Protein AF-A0A535YV59-F1 (afdb_monomer_lite)

Secondary structure (DSSP, 8-state):
-PPPGGG--SS-S---PPPGGGEEEEE--S-EEEEETTEEEEEESSPEEEEETTS--EEEEEGGGB-GGGEEEEEEEEEETTTEEEEEEEEEETTEEEEEEEEEEEEESSGGGTTEEEE-GGGSSEEEETTEE--TT-------------------PPPPP-------PPPP--------------------------

Radius of gyration: 28.35 Å; chains: 1; bounding box: 41×78×84 Å

Foldseek 3Di:
DDDFQQRQFQDPDDPDQFALVQKDKDQPCWWKWFAAPNDTQFTDSRWIWIGGHRGAIWIWGQLVRGPCVQWAWDPDWDQGHSFGIKTFTWGDDPPDIQGRFKIADCPTNDCVRHRIMTGGPVSTPWMDTHNRTDPPSPDPPPPPPDDDDDDDDDDDDDDDDDDDDDDDDDDDDDDDDDDDDDDDDDDDYDDDDDDDDD

pLDDT: mean 72.03, std 26.52, range [27.92, 98.75]

Sequence (198 aa):
MAKALEDQVLTQMEDRRPIASDLQLEPTGRRVRTLFAGRTVADSRSVMLLIEKQRLAVYYFPIKDVQQDLLVPTSYKSAHAGKGEASFFSVKVGDRMAEKAAWRYLNPERPELNDYVAFYWDKMDAWFEEDEPLQGQSRVLVSQRQRQGVQGHRLGLPSADPGVSEDREPPVLLRREGRRGLRRRRAPAAAGIALVIS

Structure (mmCIF, N/CA/C/O backbone):
data_AF-A0A535YV59-F1
#
_entry.id   AF-A0A535YV59-F1
#
loop_
_atom_site.group_PDB
_atom_site.id
_atom_site.type_symbol
_atom_site.label_atom_id
_atom_site.label_alt_id
_atom_site.label_comp_id
_atom_site.label_asym_id
_atom_site.label_entity_id
_atom_site.label_seq_id
_atom_site.pdbx_PDB_ins_code
_atom_site.Cartn_x
_atom_site.Cartn_y
_atom_site.Cartn_z
_atom_site.occupancy
_atom_site.B_iso_or_equiv
_atom_site.auth_seq_id
_atom_site.auth_comp_id
_atom_site.auth_asym_id
_atom_site.auth_atom_id
_atom_site.pdbx_PDB_model_num
ATOM 1 N N . MET A 1 1 ? -17.806 -0.282 -11.531 1.00 33.28 1 MET A N 1
ATOM 2 C CA . MET A 1 1 ? -16.645 -0.610 -10.677 1.00 33.28 1 MET A CA 1
ATOM 3 C C . MET A 1 1 ? -15.651 0.530 -10.794 1.00 33.28 1 MET A C 1
ATOM 5 O O . MET A 1 1 ? -15.303 0.867 -11.918 1.00 33.28 1 MET A O 1
ATOM 9 N N . ALA A 1 2 ? -15.283 1.180 -9.686 1.00 33.22 2 ALA A N 1
ATOM 10 C CA . ALA A 1 2 ? -14.268 2.231 -9.711 1.00 33.22 2 ALA A CA 1
ATOM 11 C C . ALA A 1 2 ? -12.921 1.593 -10.069 1.00 33.22 2 ALA A C 1
ATOM 13 O O . ALA A 1 2 ? -12.511 0.616 -9.443 1.00 33.22 2 ALA A O 1
ATOM 14 N N . LYS A 1 3 ? -12.285 2.092 -11.131 1.00 41.44 3 LYS A N 1
ATOM 15 C CA . LYS A 1 3 ? -10.931 1.690 -11.502 1.00 41.44 3 LYS A CA 1
ATOM 16 C C . LYS A 1 3 ? -10.006 2.222 -10.412 1.00 41.44 3 LYS A C 1
ATOM 18 O O . LYS A 1 3 ? -10.101 3.402 -10.059 1.00 41.44 3 LYS A O 1
ATOM 23 N N . ALA A 1 4 ? -9.190 1.345 -9.849 1.00 55.72 4 ALA A N 1
ATOM 24 C CA . ALA A 1 4 ? -8.356 1.708 -8.726 1.00 55.72 4 ALA A CA 1
ATOM 25 C C . ALA A 1 4 ? -7.381 2.829 -9.106 1.00 55.72 4 ALA A C 1
ATOM 27 O O . ALA A 1 4 ? -7.056 3.002 -10.280 1.00 55.72 4 ALA A O 1
ATOM 28 N N . LEU A 1 5 ? -6.981 3.645 -8.137 1.00 52.88 5 LEU A N 1
ATOM 29 C CA . LEU A 1 5 ? -6.391 4.946 -8.440 1.00 52.88 5 LEU A CA 1
ATOM 30 C C . LEU A 1 5 ? -5.071 4.869 -9.225 1.00 52.88 5 LEU A C 1
ATOM 32 O O . LEU A 1 5 ? -4.855 5.646 -10.151 1.00 52.88 5 LEU A O 1
ATOM 36 N N . GLU A 1 6 ? -4.212 3.909 -8.908 1.00 58.84 6 GLU A N 1
ATOM 37 C CA . GLU A 1 6 ? -2.992 3.642 -9.684 1.00 58.84 6 GLU A CA 1
ATOM 38 C C . GLU A 1 6 ? -3.263 3.169 -11.121 1.00 58.84 6 GLU A C 1
ATOM 40 O O . GLU A 1 6 ? -2.430 3.355 -12.004 1.00 58.84 6 GLU A O 1
ATOM 45 N N . ASP A 1 7 ? -4.440 2.600 -11.380 1.00 64.19 7 ASP A N 1
ATOM 46 C CA . ASP A 1 7 ? -4.868 2.176 -12.709 1.00 64.19 7 ASP A CA 1
ATOM 47 C C . ASP A 1 7 ? -5.511 3.328 -13.504 1.00 64.19 7 ASP A C 1
ATOM 49 O O . ASP A 1 7 ? -5.857 3.155 -14.686 1.00 64.19 7 ASP A O 1
ATOM 53 N N . GLN A 1 8 ? -5.695 4.503 -12.888 1.00 59.72 8 GLN A N 1
ATOM 54 C CA . GLN A 1 8 ? -6.230 5.687 -13.553 1.00 59.72 8 GLN A CA 1
ATOM 55 C C . GLN A 1 8 ? -5.142 6.361 -14.388 1.00 59.72 8 GLN A C 1
ATOM 57 O O . GLN A 1 8 ? -4.100 6.787 -13.893 1.00 59.72 8 GLN A O 1
ATOM 62 N N . VAL A 1 9 ? -5.412 6.451 -15.688 1.00 64.00 9 VAL A N 1
ATOM 63 C CA . VAL A 1 9 ? -4.556 7.149 -16.643 1.00 64.00 9 VAL A CA 1
ATOM 64 C C . VAL A 1 9 ? -4.885 8.641 -16.564 1.00 64.00 9 VAL A C 1
ATOM 66 O O . VAL A 1 9 ? -6.024 9.033 -16.807 1.00 64.00 9 VAL A O 1
ATOM 69 N N . LEU A 1 10 ? -3.895 9.467 -16.218 1.00 58.91 10 LEU A N 1
ATOM 70 C CA . LEU A 1 10 ? -4.020 10.919 -16.032 1.00 58.91 10 LEU A CA 1
ATOM 71 C C . LEU A 1 10 ? -4.324 11.682 -17.338 1.00 58.91 10 LEU A C 1
ATOM 73 O O . LEU A 1 10 ? -4.888 12.771 -17.266 1.00 58.91 10 LEU A O 1
ATOM 77 N N . THR A 1 11 ? -3.996 11.128 -18.515 1.00 55.44 11 THR A N 1
ATOM 78 C CA . THR A 1 11 ? -4.212 11.774 -19.826 1.00 55.44 11 THR A CA 1
ATOM 79 C C . THR A 1 11 ? -4.685 10.766 -20.881 1.00 55.44 11 THR A C 1
ATOM 81 O O . THR A 1 11 ? -4.019 9.763 -21.109 1.00 55.44 11 THR A O 1
ATOM 84 N N . GLN A 1 12 ? -5.793 11.043 -21.580 1.00 51.94 12 GLN A N 1
ATOM 85 C CA . GLN A 1 12 ? -6.335 10.193 -22.659 1.00 51.94 12 GLN A CA 1
ATOM 86 C C . GLN A 1 12 ? -5.579 10.333 -24.000 1.00 51.94 12 GLN A C 1
ATOM 88 O O . GLN A 1 12 ? -6.184 10.619 -25.030 1.00 51.94 12 GLN A O 1
ATOM 93 N N . MET A 1 13 ? -4.254 10.171 -24.012 1.00 46.12 13 MET A N 1
ATOM 94 C CA . MET A 1 13 ? -3.466 10.188 -25.252 1.00 46.12 13 MET A CA 1
ATOM 95 C C . MET A 1 13 ? -2.789 8.833 -25.468 1.00 46.12 13 MET A C 1
ATOM 97 O O . MET A 1 13 ? -1.877 8.487 -24.728 1.00 46.12 13 MET A O 1
ATOM 101 N N . GLU A 1 14 ? -3.302 8.123 -26.483 1.00 49.62 14 GLU A N 1
ATOM 102 C CA . GLU A 1 14 ? -2.864 6.869 -27.122 1.00 49.62 14 GLU A CA 1
ATOM 103 C C . GLU A 1 14 ? -2.365 5.738 -26.203 1.00 49.62 14 GLU A C 1
ATOM 105 O O . GLU A 1 14 ? -1.315 5.819 -25.574 1.00 49.62 14 GLU A O 1
ATOM 110 N N . ASP A 1 15 ? -3.131 4.641 -26.222 1.00 49.72 15 ASP A N 1
ATOM 111 C CA . ASP A 1 15 ? -3.028 3.378 -25.474 1.00 49.72 15 ASP A CA 1
ATOM 112 C C . ASP A 1 15 ? -1.706 2.617 -25.710 1.00 49.72 15 ASP A C 1
ATOM 114 O O . ASP A 1 15 ? -1.659 1.503 -26.236 1.00 49.72 15 ASP A O 1
ATOM 118 N N . ARG A 1 16 ? -0.579 3.230 -25.345 1.00 61.38 16 ARG A N 1
ATOM 119 C CA . ARG A 1 16 ? 0.702 2.541 -25.232 1.00 61.38 16 ARG A CA 1
ATOM 120 C C . ARG A 1 16 ? 0.802 1.990 -23.825 1.00 61.38 16 ARG A C 1
ATOM 122 O O . ARG A 1 16 ? 0.933 2.740 -22.859 1.00 61.38 16 ARG A O 1
ATOM 129 N N . ARG A 1 17 ? 0.763 0.658 -23.710 1.00 58.75 17 ARG A N 1
ATOM 130 C CA . ARG A 1 17 ? 1.111 0.002 -22.448 1.00 58.75 17 ARG A CA 1
ATOM 131 C C . ARG A 1 17 ? 2.512 0.469 -22.032 1.00 58.75 17 ARG A C 1
ATOM 133 O O . ARG A 1 17 ? 3.419 0.404 -22.866 1.00 58.75 17 ARG A O 1
ATOM 140 N N . PRO A 1 18 ? 2.687 0.923 -20.784 1.00 61.38 18 PRO A N 1
ATOM 141 C CA . PRO A 1 18 ? 3.984 1.353 -20.290 1.00 61.38 18 PRO A CA 1
ATOM 142 C C . PRO A 1 18 ? 4.982 0.201 -20.393 1.00 61.38 18 PRO A C 1
ATOM 144 O O . PRO A 1 18 ? 4.668 -0.948 -20.075 1.00 61.38 18 PRO A O 1
ATOM 147 N N . ILE A 1 19 ? 6.175 0.515 -20.884 1.00 66.44 19 ILE A N 1
ATOM 148 C CA . ILE A 1 19 ? 7.307 -0.413 -20.931 1.00 66.44 19 ILE A CA 1
ATOM 149 C C . ILE A 1 19 ? 8.245 -0.105 -19.763 1.00 66.44 19 ILE A C 1
ATOM 151 O O . ILE A 1 19 ? 8.183 0.975 -19.183 1.00 66.44 19 ILE A O 1
ATOM 155 N N . ALA A 1 20 ? 9.133 -1.034 -19.401 1.00 66.44 20 ALA A N 1
ATOM 156 C CA . ALA A 1 20 ? 9.972 -0.918 -18.200 1.00 66.44 20 ALA A CA 1
ATOM 157 C C . ALA A 1 20 ? 10.745 0.416 -18.076 1.00 66.44 20 ALA A C 1
ATOM 159 O O . ALA A 1 20 ? 10.977 0.892 -16.965 1.00 66.44 20 ALA A O 1
ATOM 160 N N . SER A 1 21 ? 11.105 1.043 -19.202 1.00 70.56 21 SER A N 1
ATOM 161 C CA . SER A 1 21 ? 11.781 2.347 -19.255 1.00 70.56 21 SER A CA 1
ATOM 162 C C . SER A 1 21 ? 10.919 3.539 -18.822 1.00 70.56 21 SER A C 1
ATOM 164 O O . SER A 1 21 ? 11.458 4.616 -18.590 1.00 70.56 21 SER A O 1
ATOM 166 N N . ASP A 1 22 ? 9.599 3.375 -18.712 1.00 83.06 22 ASP A N 1
ATOM 167 C CA . ASP A 1 22 ? 8.673 4.410 -18.234 1.00 83.06 22 ASP A CA 1
ATOM 168 C C . ASP A 1 22 ? 8.494 4.396 -16.708 1.00 83.06 22 ASP A C 1
ATOM 170 O O . ASP A 1 22 ? 7.726 5.198 -16.172 1.00 83.06 22 ASP A O 1
ATOM 174 N N . LEU A 1 23 ? 9.193 3.488 -16.018 1.00 87.19 23 LEU A N 1
ATOM 175 C CA . LEU A 1 23 ? 9.139 3.309 -14.573 1.00 87.19 23 LEU A CA 1
ATOM 176 C C . LEU A 1 23 ? 10.360 3.944 -13.908 1.00 87.19 23 LEU A C 1
ATOM 178 O O . LEU A 1 23 ? 11.504 3.552 -14.161 1.00 87.19 23 LEU A O 1
ATOM 182 N N . GLN A 1 24 ? 10.107 4.878 -13.002 1.00 91.38 24 GLN A N 1
ATOM 183 C CA . GLN A 1 24 ? 11.115 5.520 -12.170 1.00 91.38 24 GLN A CA 1
ATOM 184 C C . GLN A 1 24 ? 10.846 5.188 -10.703 1.00 91.38 24 GLN A C 1
ATOM 186 O O . GLN A 1 24 ? 9.713 5.269 -10.239 1.00 91.38 24 GLN A O 1
ATOM 191 N N . LEU A 1 25 ? 11.892 4.780 -9.990 1.00 91.56 25 LEU A N 1
ATOM 192 C CA . LEU A 1 25 ? 11.843 4.425 -8.576 1.00 91.56 25 LEU A CA 1
ATOM 193 C C . LEU A 1 25 ? 12.747 5.371 -7.799 1.00 91.56 25 LEU A C 1
ATOM 195 O O . LEU A 1 25 ? 13.943 5.445 -8.075 1.00 91.56 25 LEU A O 1
ATOM 199 N N . GLU A 1 26 ? 12.175 6.080 -6.832 1.00 94.31 26 GLU A N 1
ATOM 200 C CA . GLU A 1 26 ? 12.89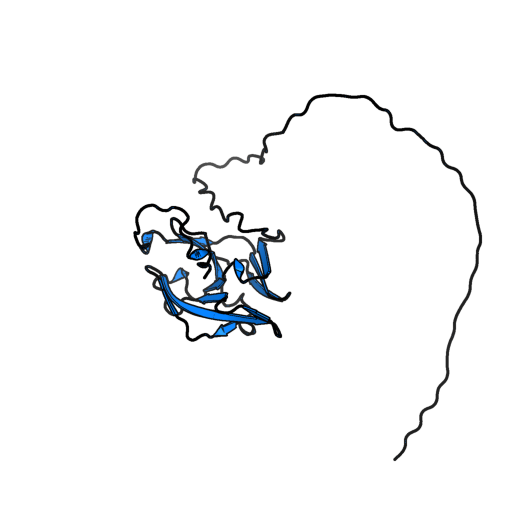1 7.082 -6.043 1.00 94.31 26 GLU A CA 1
ATOM 201 C C . GLU A 1 26 ? 12.689 6.838 -4.547 1.00 94.31 26 GLU A C 1
ATOM 203 O O . GLU A 1 26 ? 11.546 6.759 -4.099 1.00 94.31 26 GLU A O 1
ATOM 208 N N . PRO A 1 27 ? 13.755 6.748 -3.736 1.00 95.12 27 PRO A N 1
ATOM 209 C CA . PRO A 1 27 ? 13.607 6.793 -2.288 1.00 95.12 27 PRO A CA 1
ATOM 210 C C . PRO A 1 27 ? 12.959 8.118 -1.879 1.00 95.12 27 PRO A C 1
ATOM 212 O O . PRO A 1 27 ? 13.428 9.184 -2.278 1.00 95.12 27 PRO A O 1
ATOM 215 N N . THR A 1 28 ? 11.911 8.073 -1.057 1.00 92.62 28 THR A N 1
ATOM 216 C CA . THR A 1 28 ? 11.223 9.300 -0.616 1.00 92.62 28 THR A CA 1
ATOM 217 C C . THR A 1 28 ? 12.094 10.135 0.324 1.00 92.62 28 THR A C 1
ATOM 219 O O . THR A 1 28 ? 11.962 11.355 0.382 1.00 92.62 28 THR A O 1
ATOM 222 N N . GLY A 1 29 ? 12.955 9.473 1.109 1.00 91.94 29 GLY A N 1
ATOM 223 C CA . GLY A 1 29 ? 13.681 10.085 2.227 1.00 91.94 29 GLY A CA 1
ATOM 224 C C . GLY A 1 29 ? 12.770 10.569 3.363 1.00 91.94 29 GLY A C 1
ATOM 225 O O . GLY A 1 29 ? 13.251 11.237 4.276 1.00 91.94 29 GLY A O 1
ATOM 226 N N . ARG A 1 30 ? 11.473 10.241 3.302 1.00 93.19 30 ARG A N 1
ATOM 227 C CA . ARG A 1 30 ? 10.433 10.659 4.244 1.00 93.19 30 ARG A CA 1
ATOM 228 C C . ARG A 1 30 ? 9.807 9.447 4.924 1.00 93.19 30 ARG A C 1
ATOM 230 O O . ARG A 1 30 ? 9.692 8.377 4.323 1.00 93.19 30 ARG A O 1
ATOM 237 N N . ARG A 1 31 ? 9.377 9.609 6.176 1.00 97.81 31 ARG A N 1
ATOM 238 C CA . ARG A 1 31 ? 8.535 8.631 6.867 1.00 97.81 31 ARG A CA 1
ATOM 239 C C . ARG A 1 31 ? 7.146 8.651 6.243 1.00 97.81 31 ARG A C 1
ATOM 241 O O . ARG A 1 31 ? 6.498 9.684 6.272 1.00 97.81 31 ARG A O 1
ATOM 248 N N . VAL A 1 32 ? 6.655 7.528 5.742 1.00 98.19 32 VAL A N 1
ATOM 249 C CA . VAL A 1 32 ? 5.268 7.405 5.272 1.00 98.19 32 VAL A CA 1
ATOM 250 C C . VAL A 1 32 ? 4.550 6.387 6.139 1.00 98.19 32 VAL A C 1
ATOM 252 O O . VAL A 1 32 ? 5.142 5.391 6.565 1.00 98.19 32 VAL A O 1
ATOM 255 N N . ARG A 1 33 ? 3.273 6.643 6.423 1.00 98.31 33 ARG A N 1
ATOM 256 C CA . ARG A 1 33 ? 2.407 5.749 7.194 1.00 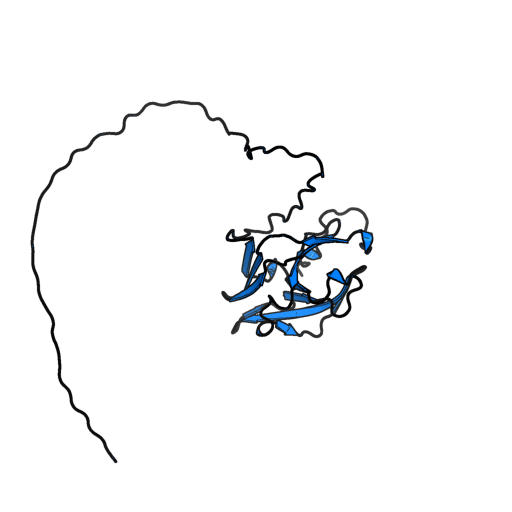98.31 33 ARG A CA 1
ATOM 257 C C . ARG A 1 33 ? 1.048 5.621 6.536 1.00 98.31 33 ARG A C 1
ATOM 259 O O . ARG A 1 33 ? 0.515 6.606 6.031 1.00 98.31 33 ARG A O 1
ATOM 266 N N . THR A 1 34 ? 0.462 4.433 6.618 1.00 98.00 34 THR A N 1
ATOM 267 C CA . THR A 1 34 ? -0.938 4.211 6.247 1.00 98.00 34 THR A CA 1
ATOM 268 C C . THR A 1 34 ? -1.675 3.423 7.324 1.00 98.00 34 THR A C 1
ATOM 270 O O . THR A 1 34 ? -1.109 2.531 7.968 1.00 98.00 34 THR A O 1
A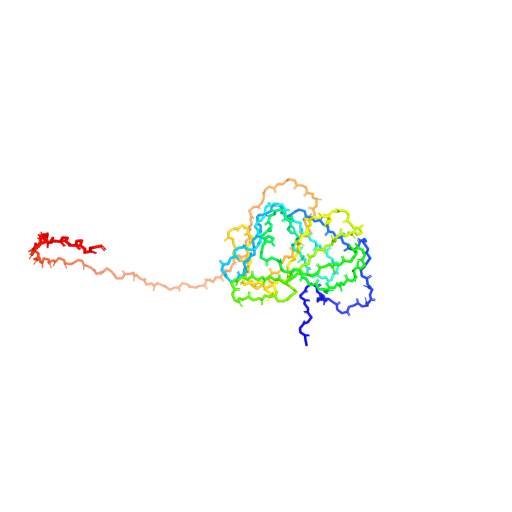TOM 273 N N . LEU A 1 35 ? -2.930 3.799 7.565 1.00 98.31 35 LEU A N 1
ATOM 274 C CA . LEU A 1 35 ? -3.779 3.227 8.602 1.00 98.31 35 LEU A CA 1
ATOM 275 C C . LEU A 1 35 ? -5.041 2.613 7.997 1.00 98.31 35 LEU A C 1
ATOM 277 O O . LEU A 1 35 ? -5.617 3.137 7.046 1.00 98.31 35 LEU A O 1
ATOM 281 N N . PHE A 1 36 ? -5.512 1.540 8.625 1.00 98.44 36 PHE A N 1
ATOM 282 C CA . PHE A 1 36 ? -6.809 0.931 8.358 1.00 98.44 36 PHE A CA 1
ATOM 283 C C . PHE A 1 36 ? -7.460 0.504 9.673 1.00 98.44 36 PHE A C 1
ATOM 285 O O . PHE A 1 36 ? -6.817 -0.102 10.530 1.00 98.44 36 PHE A O 1
ATOM 292 N N . ALA A 1 37 ? -8.728 0.861 9.861 1.00 97.44 37 ALA A N 1
ATOM 293 C CA . ALA A 1 37 ? -9.502 0.625 11.076 1.00 97.44 37 ALA A CA 1
ATOM 294 C C . ALA A 1 37 ? -8.775 1.033 12.369 1.00 97.44 37 ALA A C 1
ATOM 296 O O . ALA A 1 37 ? -8.770 0.306 13.360 1.00 97.44 37 ALA A O 1
ATOM 297 N N . GLY A 1 38 ? -8.135 2.207 12.344 1.00 95.94 38 GLY A N 1
ATOM 298 C CA . GLY A 1 38 ? -7.395 2.753 13.486 1.00 95.94 38 GLY A CA 1
ATOM 299 C C . GLY A 1 38 ? -6.072 2.043 13.798 1.00 95.94 38 GLY A C 1
ATOM 300 O O . GLY A 1 38 ? -5.432 2.374 14.794 1.00 95.94 38 GLY A O 1
ATOM 301 N N . ARG A 1 39 ? -5.633 1.086 12.970 1.00 98.19 39 ARG A N 1
ATOM 302 C CA . ARG A 1 39 ? -4.339 0.405 13.105 1.00 98.19 39 ARG A CA 1
ATOM 303 C C . ARG A 1 39 ? -3.388 0.839 12.003 1.00 98.19 39 ARG A C 1
ATOM 305 O O . ARG A 1 39 ? -3.766 0.892 10.838 1.00 98.19 39 ARG A O 1
ATOM 312 N N . THR A 1 40 ? -2.143 1.118 12.375 1.00 98.50 40 THR A N 1
ATOM 313 C CA . THR A 1 40 ? -1.053 1.332 11.418 1.00 98.50 40 THR A CA 1
ATOM 314 C C . THR A 1 40 ? -0.743 0.023 10.710 1.00 98.50 40 THR A C 1
ATOM 316 O O . THR A 1 40 ? -0.375 -0.949 11.366 1.00 98.50 40 THR A O 1
ATOM 319 N N . VAL A 1 41 ? -0.907 0.004 9.389 1.00 98.69 41 VAL A N 1
ATOM 320 C CA . VAL A 1 41 ? -0.661 -1.179 8.551 1.00 98.69 41 VAL A CA 1
ATOM 321 C C . VAL A 1 41 ? 0.757 -1.160 7.993 1.00 98.69 41 VAL A C 1
ATOM 323 O O . VAL A 1 41 ? 1.402 -2.202 7.938 1.00 98.69 41 VAL A O 1
ATOM 326 N N . ALA A 1 42 ? 1.270 0.021 7.646 1.00 98.75 42 ALA A N 1
ATOM 327 C CA . ALA A 1 42 ? 2.667 0.213 7.275 1.00 98.75 42 ALA A CA 1
ATOM 328 C C . ALA A 1 42 ? 3.197 1.539 7.828 1.00 98.75 42 ALA A C 1
ATOM 330 O O . ALA A 1 42 ? 2.460 2.530 7.888 1.00 98.75 42 ALA A O 1
ATOM 331 N N . ASP A 1 43 ? 4.467 1.544 8.230 1.00 98.56 43 ASP A N 1
ATOM 332 C CA . ASP A 1 43 ? 5.176 2.707 8.770 1.00 98.56 43 ASP A CA 1
ATOM 333 C C . ASP A 1 43 ? 6.669 2.581 8.480 1.00 98.56 43 ASP A C 1
ATOM 335 O O . ASP A 1 43 ? 7.356 1.761 9.083 1.00 98.56 43 ASP A O 1
ATOM 339 N N . SER A 1 44 ? 7.175 3.377 7.541 1.00 98.56 44 SER A N 1
ATOM 340 C CA . SER A 1 44 ? 8.556 3.236 7.085 1.00 98.56 44 SER A CA 1
ATOM 341 C C . SER A 1 44 ? 9.190 4.569 6.730 1.00 98.56 44 SER A C 1
ATOM 343 O O . SER A 1 44 ? 8.531 5.468 6.222 1.00 98.56 44 SER A O 1
ATOM 345 N N . ARG A 1 45 ? 10.506 4.663 6.947 1.00 97.94 45 ARG A N 1
ATOM 346 C CA . ARG A 1 45 ? 11.389 5.719 6.412 1.00 97.94 45 ARG A CA 1
ATOM 347 C C . ARG A 1 45 ? 12.159 5.290 5.160 1.00 97.94 45 ARG A C 1
ATOM 349 O O . ARG A 1 45 ? 12.919 6.076 4.610 1.00 97.94 45 ARG A O 1
ATOM 356 N N . SER A 1 46 ? 12.009 4.036 4.746 1.00 97.06 46 SER A N 1
ATOM 357 C CA . SER A 1 46 ? 12.696 3.434 3.595 1.00 97.06 46 SER A CA 1
ATOM 358 C C . SER A 1 46 ? 11.706 3.178 2.457 1.00 97.06 46 SER A C 1
ATOM 360 O O . SER A 1 46 ? 11.725 2.124 1.830 1.00 97.06 46 SER A O 1
ATOM 362 N N . VAL A 1 47 ? 10.791 4.124 2.239 1.00 97.19 47 VAL A N 1
ATOM 363 C CA . VAL A 1 47 ? 9.724 4.011 1.241 1.00 97.19 47 VAL A CA 1
ATOM 364 C C . VAL A 1 47 ? 10.266 4.383 -0.131 1.00 97.19 47 VAL A C 1
ATOM 366 O O . VAL A 1 47 ? 10.979 5.377 -0.284 1.00 97.19 47 VAL A O 1
ATOM 369 N N . MET A 1 48 ? 9.902 3.586 -1.129 1.00 96.38 48 MET A N 1
ATOM 370 C CA . MET A 1 48 ? 10.176 3.862 -2.533 1.00 96.38 48 MET A CA 1
ATOM 371 C C . MET A 1 48 ? 8.930 4.454 -3.182 1.00 96.38 48 MET A C 1
ATOM 373 O O . MET A 1 48 ? 7.828 3.936 -3.020 1.00 96.38 48 MET A O 1
ATOM 377 N N . LEU A 1 49 ? 9.093 5.528 -3.940 1.00 94.69 49 LEU A N 1
ATOM 378 C CA . LEU A 1 49 ? 8.058 6.094 -4.783 1.00 94.69 49 LEU A CA 1
ATOM 379 C C . LEU A 1 49 ? 8.225 5.553 -6.202 1.00 94.69 49 LEU A C 1
ATOM 381 O O . LEU A 1 49 ? 9.241 5.804 -6.850 1.00 94.69 49 LEU A O 1
ATOM 385 N N . LEU A 1 50 ? 7.230 4.810 -6.681 1.00 92.62 50 LEU A N 1
ATOM 386 C CA . LEU A 1 50 ? 7.151 4.384 -8.072 1.00 92.62 50 LEU A CA 1
ATOM 387 C C . LEU A 1 50 ? 6.379 5.424 -8.873 1.00 92.62 50 LEU A C 1
ATOM 389 O O . LEU A 1 50 ? 5.216 5.707 -8.588 1.00 92.62 50 LEU A O 1
ATOM 393 N N . ILE A 1 51 ? 7.018 5.935 -9.911 1.00 90.44 51 ILE A N 1
ATOM 394 C CA . ILE A 1 51 ? 6.473 6.916 -10.834 1.00 90.44 51 ILE A CA 1
ATOM 395 C C . ILE A 1 51 ? 6.390 6.239 -12.190 1.00 90.44 51 ILE A C 1
ATOM 397 O O . ILE A 1 51 ? 7.378 5.728 -12.716 1.00 90.44 51 ILE A O 1
ATOM 401 N N . GLU A 1 52 ? 5.193 6.227 -12.751 1.00 86.75 52 GLU A N 1
ATOM 402 C CA . GLU A 1 52 ? 4.919 5.681 -14.068 1.00 86.75 52 GLU A CA 1
ATOM 403 C C . GLU A 1 52 ? 4.247 6.771 -14.890 1.00 86.75 52 GLU A C 1
ATOM 405 O O . GLU A 1 52 ? 3.376 7.492 -14.390 1.00 86.75 52 GLU A O 1
ATOM 410 N N . LYS A 1 53 ? 4.672 6.933 -16.146 1.00 81.19 53 LYS A N 1
ATOM 411 C CA . LYS A 1 53 ? 4.098 7.967 -17.011 1.00 81.19 53 LYS A CA 1
ATOM 412 C C . LYS A 1 53 ? 2.577 7.855 -17.035 1.00 81.19 53 LYS A C 1
ATOM 414 O O . LYS A 1 53 ? 2.024 6.776 -17.213 1.00 81.19 53 LYS A O 1
ATOM 419 N N . GLN A 1 54 ? 1.921 9.005 -16.884 1.00 77.50 54 GLN A N 1
ATOM 420 C CA . GLN A 1 54 ? 0.463 9.131 -16.908 1.00 77.50 54 GLN A CA 1
ATOM 421 C C . GLN A 1 54 ? -0.265 8.318 -15.827 1.00 77.50 54 GLN A C 1
ATOM 423 O O . GLN A 1 54 ? -1.472 8.134 -15.935 1.00 77.50 54 GLN A O 1
ATOM 428 N N . ARG A 1 55 ? 0.413 7.871 -14.768 1.00 80.38 55 ARG A N 1
ATOM 429 C CA . ARG A 1 55 ? -0.224 7.286 -13.585 1.00 80.38 55 ARG A CA 1
ATOM 430 C C . ARG A 1 55 ? 0.165 8.048 -12.335 1.00 80.38 55 ARG A C 1
ATOM 432 O O . ARG A 1 55 ? 1.156 8.778 -12.304 1.00 80.38 55 ARG A O 1
ATOM 439 N N . LEU A 1 56 ? -0.666 7.910 -11.313 1.00 83.75 56 LEU A N 1
ATOM 440 C CA . LEU A 1 56 ? -0.352 8.465 -10.010 1.00 83.75 56 LEU A CA 1
ATOM 441 C C . LEU A 1 56 ? 0.807 7.693 -9.392 1.00 83.75 56 LEU A C 1
ATOM 443 O O . LEU A 1 56 ? 0.923 6.479 -9.562 1.00 83.75 56 LEU A O 1
ATOM 447 N N . ALA A 1 57 ? 1.682 8.427 -8.710 1.00 89.00 57 ALA A N 1
ATOM 448 C CA . ALA A 1 57 ? 2.820 7.827 -8.047 1.00 89.00 57 ALA A CA 1
ATOM 449 C C . ALA A 1 57 ? 2.348 6.962 -6.871 1.00 89.00 57 ALA A C 1
ATOM 451 O O . ALA A 1 57 ? 1.371 7.293 -6.196 1.00 89.00 57 ALA A O 1
ATOM 452 N N . VAL A 1 58 ? 3.046 5.854 -6.637 1.00 93.19 58 VAL A N 1
ATOM 453 C CA . VAL A 1 58 ? 2.657 4.852 -5.642 1.00 93.19 58 VAL A CA 1
ATOM 454 C C . VAL A 1 58 ? 3.782 4.636 -4.643 1.00 93.19 58 VAL A C 1
ATOM 456 O O . VAL A 1 58 ? 4.930 4.430 -5.035 1.00 93.19 58 VAL A O 1
ATOM 459 N N . TYR A 1 59 ? 3.444 4.637 -3.354 1.00 96.00 59 TYR A N 1
ATOM 460 C CA . TYR A 1 59 ? 4.370 4.264 -2.292 1.00 96.00 59 TYR A CA 1
ATOM 461 C C . TYR A 1 59 ? 4.510 2.744 -2.184 1.00 96.00 59 TYR A C 1
ATOM 463 O O . TYR A 1 59 ? 3.529 2.018 -2.026 1.00 96.00 59 TYR A O 1
ATOM 471 N N . TYR A 1 60 ? 5.755 2.289 -2.209 1.00 97.31 60 TYR A N 1
ATOM 472 C CA . TYR A 1 60 ? 6.175 0.923 -1.952 1.00 97.31 60 TYR A CA 1
ATOM 473 C C . TYR A 1 60 ? 6.912 0.889 -0.613 1.00 97.31 60 TYR A C 1
ATOM 475 O O . TYR A 1 60 ? 7.953 1.525 -0.433 1.00 97.31 60 TYR A O 1
ATOM 483 N N . PHE A 1 61 ? 6.366 0.129 0.330 1.00 98.44 61 PHE A N 1
ATOM 484 C CA . PHE A 1 61 ? 6.901 -0.080 1.672 1.00 98.44 61 PHE A CA 1
ATOM 485 C C . PHE A 1 61 ? 7.717 -1.370 1.717 1.00 98.44 61 PHE A C 1
ATOM 487 O O . PHE A 1 61 ? 7.235 -2.384 1.207 1.00 98.44 61 PHE A O 1
ATOM 494 N N . PRO A 1 62 ? 8.903 -1.389 2.346 1.00 98.12 62 PRO A N 1
ATOM 495 C CA . PRO A 1 62 ? 9.592 -2.641 2.623 1.00 98.12 62 PRO A CA 1
ATOM 496 C C . PRO A 1 62 ? 8.680 -3.567 3.432 1.00 98.12 62 PRO A C 1
ATOM 498 O O . PRO A 1 62 ? 8.100 -3.145 4.430 1.00 98.12 62 PRO A O 1
ATOM 501 N N . ILE A 1 63 ? 8.589 -4.840 3.057 1.00 97.94 63 ILE A N 1
ATOM 502 C CA . ILE A 1 63 ? 7.724 -5.844 3.699 1.00 97.94 63 ILE A CA 1
ATOM 503 C C . ILE A 1 63 ? 7.994 -5.977 5.208 1.00 97.94 63 ILE A C 1
ATOM 505 O O . ILE A 1 63 ? 7.089 -6.285 5.980 1.00 97.94 63 ILE A O 1
ATOM 509 N N . LYS A 1 64 ? 9.232 -5.708 5.640 1.00 98.31 64 LYS A N 1
ATOM 510 C CA . LYS A 1 64 ? 9.645 -5.699 7.053 1.00 98.31 64 LYS A CA 1
ATOM 511 C C . LYS A 1 64 ? 9.012 -4.574 7.883 1.00 98.31 64 LYS A C 1
ATOM 513 O O . LYS A 1 64 ? 8.925 -4.709 9.096 1.00 98.31 64 LYS A O 1
ATOM 518 N N . ASP A 1 65 ? 8.577 -3.496 7.234 1.00 98.62 65 ASP A N 1
ATOM 519 C CA . ASP A 1 65 ? 7.967 -2.318 7.862 1.00 98.62 65 ASP A CA 1
ATOM 520 C C . ASP A 1 65 ? 6.426 -2.337 7.723 1.00 98.62 65 ASP A C 1
ATOM 522 O O . ASP A 1 65 ? 5.733 -1.360 8.025 1.00 98.62 65 ASP A O 1
ATOM 526 N N . VAL A 1 66 ? 5.885 -3.457 7.235 1.00 98.75 66 VAL A N 1
ATOM 527 C CA . VAL A 1 66 ? 4.455 -3.730 7.085 1.00 98.75 66 VAL A CA 1
ATOM 528 C C . VAL A 1 66 ? 4.027 -4.734 8.152 1.00 98.75 66 VAL A C 1
ATOM 530 O O . VAL A 1 66 ? 4.703 -5.737 8.379 1.00 98.75 66 VAL A O 1
ATOM 533 N N . GLN A 1 67 ? 2.872 -4.504 8.772 1.00 98.50 67 GLN A N 1
ATOM 534 C CA . GLN A 1 67 ? 2.243 -5.450 9.695 1.00 98.50 67 GLN A CA 1
ATOM 535 C C . GLN A 1 67 ? 1.645 -6.623 8.908 1.00 98.50 67 GLN A C 1
ATOM 537 O O . GLN A 1 67 ? 0.486 -6.606 8.489 1.00 98.50 67 GLN A O 1
ATOM 542 N N . GLN A 1 68 ? 2.478 -7.626 8.632 1.00 97.88 68 GLN A N 1
ATOM 543 C CA . GLN A 1 68 ? 2.140 -8.756 7.761 1.00 97.88 68 GLN A CA 1
ATOM 544 C C . GLN A 1 68 ? 1.020 -9.644 8.320 1.00 97.88 68 GLN A C 1
ATOM 546 O O . GLN A 1 68 ? 0.325 -10.293 7.545 1.00 97.88 68 GLN A O 1
ATOM 551 N N . ASP A 1 69 ? 0.806 -9.645 9.636 1.00 98.19 69 ASP A N 1
ATOM 552 C CA . ASP A 1 69 ? -0.307 -10.330 10.303 1.00 98.19 69 ASP A CA 1
ATOM 553 C C . ASP A 1 69 ? -1.680 -9.755 9.917 1.00 98.19 69 ASP A C 1
ATOM 555 O O . ASP A 1 69 ? -2.692 -10.451 10.004 1.00 98.19 69 ASP A O 1
ATOM 559 N N . LEU A 1 70 ? -1.714 -8.508 9.437 1.00 98.50 70 LEU A N 1
ATOM 560 C CA . LEU A 1 70 ? -2.922 -7.857 8.929 1.00 98.50 70 LEU A CA 1
ATOM 561 C C . LEU A 1 70 ? -3.176 -8.158 7.443 1.00 98.50 70 LEU A C 1
ATOM 563 O O . LEU A 1 70 ? -4.241 -7.810 6.926 1.00 98.50 70 LEU A O 1
ATOM 567 N N . LEU A 1 71 ? -2.221 -8.778 6.739 1.00 98.31 71 LEU A N 1
ATOM 568 C CA . LEU A 1 71 ? -2.343 -9.113 5.322 1.00 98.31 71 LEU A CA 1
ATOM 569 C C . LEU A 1 71 ? -2.907 -10.522 5.137 1.00 98.31 71 LEU A C 1
ATOM 571 O O . LEU A 1 71 ? -2.309 -11.520 5.527 1.00 98.31 71 LEU A O 1
ATOM 575 N N . VAL A 1 72 ? -4.041 -10.611 4.447 1.00 98.25 72 VAL A N 1
ATOM 576 C CA . VAL A 1 72 ? -4.693 -11.871 4.090 1.00 98.25 72 VAL A CA 1
ATOM 577 C C . VAL A 1 72 ? -4.443 -12.160 2.608 1.00 98.25 72 VAL A C 1
ATOM 579 O O . VAL A 1 72 ? -4.924 -11.399 1.762 1.00 98.25 72 VAL A O 1
ATOM 582 N N . PRO A 1 73 ? -3.710 -13.234 2.256 1.00 97.00 73 PRO A N 1
ATOM 583 C CA . PRO A 1 73 ? -3.466 -13.595 0.863 1.00 97.00 73 PRO A CA 1
ATOM 584 C C . PRO A 1 73 ? -4.764 -13.809 0.087 1.00 97.00 73 PRO A C 1
ATOM 586 O O . PRO A 1 73 ? -5.738 -14.350 0.610 1.00 97.00 73 PRO A O 1
ATOM 589 N N . THR A 1 74 ? -4.763 -13.421 -1.184 1.00 96.00 74 THR A N 1
ATOM 590 C CA . THR A 1 74 ? -5.856 -13.718 -2.116 1.00 96.00 74 THR A CA 1
ATOM 591 C C . THR A 1 74 ? -5.345 -14.579 -3.268 1.00 96.00 74 THR A C 1
ATOM 593 O O . THR A 1 74 ? -4.146 -14.630 -3.534 1.00 96.00 74 THR A O 1
ATOM 596 N N . SER A 1 75 ? -6.253 -15.242 -3.985 1.00 93.31 75 SER A N 1
ATOM 597 C CA . SER A 1 75 ? -5.920 -15.935 -5.237 1.00 93.31 75 SER A CA 1
ATOM 598 C C . SER A 1 75 ? -5.769 -14.982 -6.430 1.00 93.31 75 SER A C 1
ATOM 600 O O . SER A 1 75 ? -5.405 -15.421 -7.520 1.00 93.31 75 SER A O 1
ATOM 602 N N . TYR A 1 76 ? -6.059 -13.688 -6.252 1.00 91.69 76 TYR A N 1
ATOM 603 C CA . TYR A 1 76 ? -6.050 -12.713 -7.333 1.00 91.69 76 TYR A CA 1
ATOM 604 C C . TYR A 1 76 ? -4.626 -12.271 -7.677 1.00 91.69 76 TYR A C 1
ATOM 606 O O . TYR A 1 76 ? -3.834 -11.892 -6.806 1.00 91.69 76 TYR A O 1
ATOM 614 N N . LYS A 1 77 ? -4.331 -12.296 -8.976 1.00 91.75 77 LYS A N 1
ATOM 615 C CA . LYS A 1 77 ? -3.051 -11.915 -9.567 1.00 91.75 77 LYS A CA 1
ATOM 616 C C . LYS A 1 77 ? -3.282 -11.059 -10.807 1.00 91.75 77 LYS A C 1
ATOM 618 O O . LYS A 1 77 ? -4.300 -11.216 -11.479 1.00 91.75 77 LYS A O 1
ATOM 623 N N . SER A 1 78 ? -2.341 -10.170 -11.112 1.00 87.81 78 SER A N 1
ATOM 624 C CA . SER A 1 78 ? -2.384 -9.322 -12.309 1.00 87.81 78 SER A CA 1
ATOM 625 C C . SER A 1 78 ? -0.991 -9.164 -12.908 1.00 87.81 78 SER A C 1
ATOM 627 O O . SER A 1 78 ? -0.022 -8.960 -12.181 1.00 87.81 78 SER A O 1
ATOM 629 N N . ALA A 1 79 ? -0.886 -9.250 -14.232 1.00 85.94 79 ALA A N 1
ATOM 630 C CA . ALA A 1 79 ? 0.368 -9.047 -14.947 1.00 85.94 79 ALA A CA 1
ATOM 631 C C . ALA A 1 79 ? 0.543 -7.568 -15.318 1.00 85.94 79 ALA A C 1
ATOM 633 O O . ALA A 1 79 ? -0.335 -6.967 -15.940 1.00 85.94 79 ALA A O 1
ATOM 634 N N . HIS A 1 80 ? 1.696 -6.995 -14.974 1.00 82.69 80 HIS A N 1
ATOM 635 C CA . HIS A 1 80 ? 2.035 -5.605 -15.257 1.00 82.69 80 HIS A CA 1
ATOM 636 C C . HIS A 1 80 ? 3.336 -5.533 -16.057 1.00 82.69 80 HIS A C 1
ATOM 638 O O . HIS A 1 80 ? 4.387 -5.990 -15.608 1.00 82.69 80 HIS A O 1
ATOM 644 N N . ALA A 1 81 ? 3.258 -4.931 -17.245 1.00 80.88 81 ALA A N 1
ATOM 645 C CA . ALA A 1 81 ? 4.408 -4.761 -18.123 1.00 80.88 81 ALA A CA 1
ATOM 646 C C . ALA A 1 81 ? 5.535 -3.994 -17.411 1.00 80.88 81 ALA A C 1
ATOM 648 O O . ALA A 1 81 ? 5.298 -2.948 -16.803 1.00 80.88 81 ALA A O 1
ATOM 649 N N . GLY A 1 82 ? 6.754 -4.538 -17.457 1.00 82.12 82 GLY A N 1
ATOM 650 C CA . GLY A 1 82 ? 7.930 -3.935 -16.835 1.00 82.12 82 GLY A CA 1
ATOM 651 C C . GLY A 1 82 ? 7.984 -4.043 -15.311 1.00 82.12 82 GLY A C 1
ATOM 652 O O . GLY A 1 82 ? 8.894 -3.474 -14.716 1.00 82.12 82 GLY A O 1
ATOM 653 N N . LYS A 1 83 ? 7.028 -4.726 -14.665 1.00 86.56 83 LYS A N 1
ATOM 654 C CA . LYS A 1 83 ? 7.008 -4.952 -13.205 1.00 86.56 83 LYS A CA 1
ATOM 655 C C . LYS A 1 83 ? 6.903 -6.435 -12.851 1.00 86.56 83 LYS A C 1
ATOM 657 O O . LYS A 1 83 ? 7.479 -6.849 -11.850 1.00 86.56 83 LYS A O 1
ATOM 662 N N . GLY A 1 84 ? 6.223 -7.230 -13.676 1.00 88.50 84 GLY A N 1
ATOM 663 C CA . GLY A 1 84 ? 5.974 -8.655 -13.458 1.00 88.50 84 GLY A CA 1
ATOM 664 C C . GLY A 1 84 ? 4.557 -8.940 -12.947 1.00 88.50 84 GLY A C 1
ATOM 665 O O . GLY A 1 84 ? 3.628 -8.152 -13.147 1.00 88.50 84 GLY A O 1
ATOM 666 N N . GLU A 1 85 ? 4.374 -10.086 -12.289 1.00 92.19 85 GLU A N 1
ATOM 667 C CA . GLU A 1 85 ? 3.079 -10.513 -11.741 1.00 92.19 85 GLU A CA 1
ATOM 668 C C . GLU A 1 85 ? 2.877 -10.001 -10.305 1.00 92.19 85 GLU A C 1
ATOM 670 O O . GLU A 1 85 ? 3.617 -10.354 -9.382 1.00 92.19 85 GLU A O 1
ATOM 675 N N . ALA A 1 86 ? 1.844 -9.185 -10.110 1.00 93.50 86 ALA A N 1
ATOM 676 C CA . ALA A 1 86 ? 1.406 -8.710 -8.807 1.00 93.50 86 ALA A CA 1
ATOM 677 C C . ALA A 1 86 ? 0.519 -9.762 -8.127 1.00 93.50 86 ALA A C 1
ATOM 679 O O . ALA A 1 86 ? -0.476 -10.209 -8.696 1.00 93.50 86 ALA A O 1
ATOM 680 N N . SER A 1 87 ? 0.858 -10.126 -6.891 1.00 95.19 87 SER A N 1
ATOM 681 C CA . SER A 1 87 ? 0.025 -10.931 -5.991 1.00 95.19 87 SER A CA 1
ATOM 682 C C . SER A 1 87 ? -0.694 -10.021 -5.003 1.00 95.19 87 SER A C 1
ATOM 684 O O . SER A 1 87 ? -0.045 -9.188 -4.366 1.00 95.19 87 SER A O 1
ATOM 686 N N . PHE A 1 88 ? -2.011 -10.182 -4.860 1.00 96.31 88 PHE A N 1
ATOM 687 C CA . PHE A 1 88 ? -2.838 -9.292 -4.045 1.00 96.31 88 PHE A CA 1
ATOM 688 C C . PHE A 1 88 ? -3.175 -9.871 -2.672 1.00 96.31 88 PHE A C 1
ATOM 690 O O . PHE A 1 88 ? -3.376 -11.076 -2.499 1.00 96.31 88 PHE A O 1
ATOM 697 N N . PHE A 1 89 ? -3.321 -8.966 -1.711 1.00 98.12 89 PHE A N 1
ATOM 698 C CA . PHE A 1 89 ? -3.683 -9.231 -0.328 1.00 98.12 89 PHE A CA 1
ATOM 699 C C . PHE A 1 89 ? -4.848 -8.328 0.062 1.00 98.12 89 PHE A C 1
ATOM 701 O O . PHE A 1 89 ? -4.955 -7.182 -0.382 1.00 98.12 89 PHE A O 1
ATOM 708 N N . SER A 1 90 ? -5.726 -8.842 0.908 1.00 98.44 90 SER A N 1
ATOM 709 C CA . SER A 1 90 ? -6.706 -8.024 1.615 1.00 98.44 90 SER A CA 1
ATOM 710 C C . SER A 1 90 ? -6.115 -7.579 2.949 1.00 98.44 90 SER A C 1
ATOM 712 O O . SER A 1 90 ? -5.303 -8.297 3.526 1.00 98.44 90 SER A O 1
ATOM 714 N N . VAL A 1 91 ? -6.504 -6.407 3.441 1.00 98.62 91 VAL A N 1
ATOM 715 C CA . VAL A 1 91 ? -6.079 -5.914 4.758 1.00 98.62 91 VAL A CA 1
ATOM 716 C C . VAL A 1 91 ? -7.215 -6.152 5.743 1.00 98.62 91 VAL A C 1
ATOM 718 O O . VAL A 1 91 ? -8.317 -5.640 5.541 1.00 98.62 91 VAL A O 1
ATOM 721 N N . LYS A 1 92 ? -6.963 -6.923 6.803 1.00 98.62 92 LYS A N 1
ATOM 722 C CA . LYS A 1 92 ? -7.958 -7.256 7.828 1.00 98.62 92 LYS A CA 1
ATOM 723 C C . LYS A 1 92 ? -7.551 -6.702 9.185 1.00 98.62 92 LYS A C 1
ATOM 725 O O . LYS A 1 92 ? -6.467 -6.993 9.677 1.00 98.62 92 LYS A O 1
ATOM 730 N N . VAL A 1 93 ? -8.456 -5.963 9.820 1.00 98.38 93 VAL A N 1
ATOM 731 C CA . VAL A 1 93 ? -8.285 -5.453 11.185 1.00 98.38 93 VAL A CA 1
ATOM 732 C C . VAL A 1 93 ? -9.599 -5.639 11.940 1.00 98.38 93 VAL A C 1
ATOM 734 O O . VAL A 1 93 ? -10.595 -4.979 11.642 1.00 98.38 93 VAL A O 1
ATOM 737 N N . GLY A 1 94 ? -9.603 -6.553 12.915 1.00 96.75 94 GLY A N 1
ATOM 738 C CA . GLY A 1 94 ? -10.833 -6.971 13.592 1.00 96.75 94 GLY A CA 1
ATOM 739 C C . GLY A 1 94 ? -11.863 -7.488 12.583 1.00 96.75 94 GLY A C 1
ATOM 740 O O . GLY A 1 94 ? -11.553 -8.363 11.770 1.00 96.75 94 GLY A O 1
ATOM 741 N N . ASP A 1 95 ? -13.058 -6.900 12.605 1.00 96.81 95 ASP A N 1
ATOM 742 C CA . ASP A 1 95 ? -14.164 -7.251 11.704 1.00 96.81 95 ASP A CA 1
ATOM 743 C C . ASP A 1 95 ? -14.146 -6.478 10.375 1.00 96.81 95 ASP A C 1
ATOM 745 O O . ASP A 1 95 ? -14.923 -6.779 9.468 1.00 96.81 95 ASP A O 1
ATOM 749 N N . ARG A 1 96 ? -13.258 -5.485 10.223 1.00 98.12 96 ARG A N 1
ATOM 750 C CA . ARG A 1 96 ? -13.129 -4.715 8.980 1.00 98.12 96 ARG A CA 1
ATOM 751 C C . ARG A 1 96 ? -12.150 -5.394 8.027 1.00 98.12 96 ARG A C 1
ATOM 753 O O . ARG A 1 96 ? -11.065 -5.824 8.421 1.00 98.12 96 ARG A O 1
ATOM 760 N N . MET A 1 97 ? -12.530 -5.433 6.754 1.00 98.19 97 MET A N 1
ATOM 761 C CA . MET A 1 97 ? -11.731 -5.980 5.663 1.00 98.19 97 MET A CA 1
ATOM 762 C C . MET A 1 97 ? -11.702 -4.992 4.498 1.00 98.19 97 MET A C 1
ATOM 764 O O . MET A 1 97 ? -12.753 -4.570 4.020 1.00 98.19 97 MET A O 1
ATOM 768 N N . ALA A 1 98 ? -10.508 -4.667 4.016 1.00 97.62 98 ALA A N 1
ATOM 769 C CA . ALA A 1 98 ? -10.309 -4.020 2.729 1.00 97.62 98 ALA A CA 1
ATOM 770 C C . ALA A 1 98 ? -9.861 -5.079 1.716 1.00 97.62 98 ALA A C 1
ATOM 772 O O . ALA A 1 98 ? -8.715 -5.533 1.726 1.00 97.62 98 ALA A O 1
ATOM 773 N N . GLU A 1 99 ? -10.783 -5.511 0.857 1.00 97.62 99 GLU A N 1
ATOM 774 C CA . GLU A 1 99 ? -10.516 -6.563 -0.125 1.00 97.62 99 GLU A CA 1
ATOM 775 C C . GLU A 1 99 ? -9.513 -6.112 -1.180 1.00 97.62 99 GLU A C 1
ATOM 777 O O . GLU A 1 99 ? -9.690 -5.040 -1.764 1.00 97.62 99 GLU A O 1
ATOM 782 N N . LYS A 1 100 ? -8.513 -6.950 -1.495 1.00 96.00 100 LYS A N 1
ATOM 783 C CA . LYS A 1 100 ? -7.484 -6.657 -2.515 1.00 96.00 100 LYS A CA 1
ATOM 784 C C . LYS A 1 100 ? -6.943 -5.231 -2.345 1.00 96.00 100 LYS A C 1
ATOM 786 O O . LYS A 1 100 ? -7.058 -4.421 -3.263 1.00 96.00 100 LYS A O 1
ATOM 791 N N . ALA A 1 101 ? -6.513 -4.898 -1.131 1.00 97.06 101 ALA A N 1
ATOM 792 C CA . ALA A 1 101 ? -6.077 -3.562 -0.737 1.00 97.06 101 ALA A CA 1
ATOM 793 C C . ALA A 1 101 ? -4.566 -3.369 -0.835 1.00 97.06 101 ALA A C 1
ATOM 795 O O . ALA A 1 101 ? -4.115 -2.234 -0.908 1.00 97.06 101 ALA A O 1
ATOM 796 N N . ALA A 1 102 ? -3.805 -4.459 -0.876 1.00 97.94 102 ALA A N 1
ATOM 797 C CA . ALA A 1 102 ? -2.363 -4.427 -1.026 1.00 97.94 102 ALA A CA 1
ATOM 798 C C . ALA A 1 102 ? -1.909 -5.378 -2.132 1.00 97.94 102 ALA A C 1
ATOM 800 O O . ALA A 1 102 ? -2.598 -6.354 -2.445 1.00 97.94 102 ALA A O 1
ATOM 801 N N . TRP A 1 103 ? -0.732 -5.130 -2.693 1.00 97.38 103 TRP A N 1
ATOM 802 C CA . TRP A 1 103 ? -0.086 -6.052 -3.622 1.00 97.38 103 TRP A CA 1
ATOM 803 C C . TRP A 1 103 ? 1.430 -6.036 -3.470 1.00 97.38 103 TRP A C 1
ATOM 805 O O . TRP A 1 103 ? 2.024 -5.076 -2.978 1.00 97.38 103 TRP A O 1
ATOM 815 N N . ARG A 1 104 ? 2.055 -7.124 -3.921 1.00 95.62 104 ARG A N 1
ATOM 816 C CA . ARG A 1 104 ? 3.510 -7.239 -4.054 1.00 95.62 104 ARG A CA 1
ATOM 817 C C . ARG A 1 104 ? 3.882 -8.031 -5.294 1.00 95.62 104 ARG A C 1
ATOM 819 O O . ARG A 1 104 ? 3.127 -8.909 -5.716 1.00 95.62 104 ARG A O 1
ATOM 826 N N . TYR A 1 105 ? 5.068 -7.776 -5.824 1.00 93.94 105 TYR A N 1
ATOM 827 C CA . TYR A 1 105 ? 5.650 -8.582 -6.892 1.00 93.94 105 TYR A CA 1
ATOM 828 C C . TYR A 1 105 ? 6.555 -9.640 -6.266 1.00 93.94 105 TYR A C 1
ATOM 830 O O . TYR A 1 105 ? 7.579 -9.311 -5.681 1.00 93.94 105 TYR A O 1
ATOM 838 N N . LEU A 1 106 ? 6.148 -10.910 -6.343 1.00 88.69 106 LEU A N 1
ATOM 839 C CA . LEU A 1 106 ? 6.927 -12.023 -5.779 1.00 88.69 106 LEU A CA 1
ATOM 840 C C . LEU A 1 106 ? 8.169 -12.346 -6.609 1.00 88.69 106 LEU A C 1
ATOM 842 O O . LEU A 1 106 ? 9.189 -12.735 -6.061 1.00 88.69 106 LEU A O 1
ATOM 846 N N . ASN A 1 107 ? 8.046 -12.181 -7.925 1.00 88.62 107 ASN A N 1
ATOM 847 C CA . ASN A 1 107 ? 9.112 -12.366 -8.900 1.00 88.62 107 ASN A CA 1
ATOM 848 C C . ASN A 1 107 ? 9.102 -11.139 -9.825 1.00 88.62 107 ASN A C 1
ATOM 850 O O . ASN A 1 107 ? 8.547 -11.216 -10.926 1.00 88.62 107 ASN A O 1
ATOM 854 N N . PRO A 1 108 ? 9.576 -9.970 -9.358 1.00 89.00 108 PRO A N 1
ATOM 855 C CA . PRO A 1 108 ? 9.503 -8.754 -10.145 1.00 89.00 108 PRO A CA 1
ATOM 856 C C . PRO A 1 108 ? 10.486 -8.789 -11.315 1.00 89.00 108 PRO A C 1
ATOM 858 O O . PRO A 1 108 ? 11.614 -9.261 -11.195 1.00 89.00 108 PRO A O 1
ATOM 861 N N . GLU A 1 109 ? 10.089 -8.183 -12.430 1.00 88.69 109 GLU A N 1
ATOM 862 C CA . GLU A 1 109 ? 11.002 -7.886 -13.545 1.00 88.69 109 GLU A CA 1
ATOM 863 C C . GLU A 1 109 ? 12.015 -6.788 -13.173 1.00 88.69 109 GLU A C 1
ATOM 865 O O . GLU A 1 109 ? 13.062 -6.655 -13.806 1.00 88.69 109 GLU A O 1
ATOM 870 N N . ARG A 1 110 ? 11.712 -6.012 -12.122 1.00 87.19 110 ARG A N 1
ATOM 871 C CA . ARG A 1 110 ? 12.590 -5.000 -11.528 1.00 87.19 110 ARG A CA 1
ATOM 872 C C . ARG A 1 110 ? 13.034 -5.417 -10.129 1.00 87.19 110 ARG A C 1
ATOM 874 O O . ARG A 1 110 ? 12.222 -5.343 -9.204 1.00 87.19 110 ARG A O 1
ATOM 881 N N . PRO A 1 111 ? 14.303 -5.819 -9.942 1.00 89.50 111 PRO A N 1
ATOM 882 C CA . PRO A 1 111 ? 14.803 -6.268 -8.648 1.00 89.50 111 PRO A CA 1
ATOM 883 C C . PRO A 1 111 ? 14.635 -5.247 -7.518 1.00 89.50 111 PRO A C 1
ATOM 885 O O . PRO A 1 111 ? 14.568 -5.633 -6.357 1.00 89.50 111 PRO A O 1
ATOM 888 N N . GLU A 1 112 ? 14.538 -3.955 -7.837 1.00 90.44 112 GLU A N 1
ATOM 889 C CA . GLU A 1 112 ? 14.318 -2.876 -6.869 1.00 90.44 112 GLU A CA 1
ATOM 890 C C . GLU A 1 112 ? 12.942 -2.950 -6.179 1.00 90.44 112 GLU A C 1
ATOM 892 O O . GLU A 1 112 ? 12.760 -2.347 -5.126 1.00 90.44 112 GLU A O 1
ATOM 897 N N . LEU A 1 113 ? 11.980 -3.682 -6.756 1.00 91.88 113 LEU A N 1
ATOM 898 C CA . LEU A 1 113 ? 10.658 -3.936 -6.171 1.00 91.88 113 LEU A CA 1
ATOM 899 C C . LEU A 1 113 ? 10.605 -5.221 -5.329 1.00 91.88 113 LEU A C 1
ATOM 901 O O . LEU A 1 113 ? 9.544 -5.540 -4.785 1.00 91.88 113 LEU A O 1
ATOM 905 N N . ASN A 1 114 ? 11.714 -5.962 -5.214 1.00 92.75 114 ASN A N 1
ATOM 906 C CA . ASN A 1 114 ? 11.779 -7.139 -4.348 1.00 92.75 114 ASN A CA 1
ATOM 907 C C . ASN A 1 114 ? 11.509 -6.753 -2.898 1.00 92.75 114 ASN A C 1
ATOM 909 O O . ASN A 1 114 ? 12.052 -5.772 -2.402 1.00 92.75 114 ASN A O 1
ATOM 913 N N . ASP A 1 115 ? 10.708 -7.564 -2.212 1.00 95.00 115 ASP A N 1
ATOM 914 C CA . ASP A 1 115 ? 10.370 -7.363 -0.803 1.00 95.00 115 ASP A CA 1
ATOM 915 C C . ASP A 1 115 ? 9.662 -6.032 -0.505 1.00 95.00 115 ASP A C 1
ATOM 917 O O . ASP A 1 115 ? 9.694 -5.556 0.629 1.00 95.00 115 ASP A O 1
ATOM 921 N N . TYR A 1 116 ? 8.966 -5.455 -1.489 1.00 97.31 116 TYR A N 1
ATOM 922 C CA . TYR A 1 116 ? 8.113 -4.285 -1.291 1.00 97.31 116 TYR A CA 1
ATOM 923 C C . TYR A 1 116 ? 6.624 -4.601 -1.457 1.00 97.31 116 TYR A C 1
ATOM 925 O O . TYR A 1 116 ? 6.219 -5.410 -2.292 1.00 97.31 116 TYR A O 1
ATOM 933 N N . VAL A 1 117 ? 5.797 -3.905 -0.680 1.00 98.00 117 VAL A N 1
ATOM 934 C CA . VAL A 1 117 ? 4.333 -3.945 -0.727 1.00 98.00 117 VAL A CA 1
ATOM 935 C C . VAL A 1 117 ? 3.808 -2.546 -0.991 1.00 98.00 117 VAL A C 1
ATOM 937 O O . VAL A 1 117 ? 4.277 -1.581 -0.393 1.00 98.00 117 VAL A O 1
ATOM 940 N N . ALA A 1 118 ? 2.807 -2.438 -1.849 1.00 97.31 118 ALA A N 1
ATOM 941 C CA . ALA A 1 118 ? 2.062 -1.206 -2.051 1.00 97.31 118 ALA A CA 1
ATOM 942 C C . ALA A 1 118 ? 0.591 -1.400 -1.670 1.00 97.31 118 ALA A C 1
ATOM 944 O O . ALA A 1 118 ? 0.112 -2.531 -1.545 1.00 97.31 118 ALA A O 1
ATOM 945 N N . PHE A 1 119 ? -0.099 -0.283 -1.441 1.00 96.88 119 PHE A N 1
ATOM 946 C CA . PHE A 1 119 ? -1.483 -0.245 -0.979 1.00 96.88 119 PHE A CA 1
ATOM 947 C C . PHE A 1 119 ? -2.316 0.683 -1.851 1.00 96.88 119 PHE A C 1
ATOM 949 O O . PHE A 1 119 ? -1.859 1.759 -2.241 1.00 96.88 119 PHE A O 1
ATOM 956 N N . TYR A 1 120 ? -3.566 0.295 -2.084 1.00 93.44 120 TYR A N 1
ATOM 957 C CA . TYR A 1 120 ? -4.535 1.129 -2.774 1.00 93.44 120 TYR A CA 1
ATOM 958 C C . TYR A 1 120 ? -4.928 2.287 -1.872 1.00 93.44 120 TYR A C 1
ATOM 960 O O . TYR A 1 120 ? -5.471 2.082 -0.785 1.00 93.44 120 TYR A O 1
ATOM 968 N N . TRP A 1 121 ? -4.678 3.508 -2.339 1.00 91.12 121 TRP A N 1
ATOM 969 C CA . TRP A 1 121 ? -4.894 4.717 -1.549 1.00 91.12 121 TRP A CA 1
ATOM 970 C C . TRP A 1 121 ? -6.312 4.820 -0.980 1.00 91.12 121 TRP A C 1
ATOM 972 O O . TRP A 1 121 ? -6.487 5.111 0.199 1.00 91.12 121 TRP A O 1
ATOM 982 N N . ASP A 1 122 ? -7.312 4.554 -1.822 1.00 90.25 122 ASP A N 1
ATOM 983 C CA . ASP A 1 122 ? -8.746 4.667 -1.543 1.00 90.25 122 ASP A CA 1
ATOM 984 C C . ASP A 1 122 ? -9.307 3.532 -0.676 1.00 90.25 122 ASP A C 1
ATOM 986 O O . ASP A 1 122 ? -10.458 3.597 -0.246 1.00 90.25 122 ASP A O 1
ATOM 990 N N . LYS A 1 123 ? -8.503 2.501 -0.402 1.00 94.88 123 LYS A N 1
ATOM 991 C CA . LYS A 1 123 ? -8.872 1.377 0.470 1.00 94.88 123 LYS A CA 1
ATOM 992 C C . LYS A 1 123 ? -8.311 1.491 1.881 1.00 94.88 123 LYS A C 1
ATOM 994 O O . LYS A 1 123 ? -8.633 0.659 2.729 1.00 94.88 123 LYS A O 1
ATOM 999 N N . MET A 1 124 ? -7.495 2.509 2.125 1.00 96.25 124 MET A N 1
ATOM 1000 C CA . MET A 1 124 ? -6.932 2.817 3.432 1.00 96.25 124 MET A CA 1
ATOM 1001 C C . MET A 1 124 ? -7.665 4.011 4.041 1.00 96.25 124 MET A C 1
ATOM 1003 O O . MET A 1 124 ? -8.138 4.893 3.330 1.00 96.25 124 MET A O 1
ATOM 1007 N N . ASP A 1 125 ? -7.753 4.047 5.369 1.00 95.44 125 ASP A N 1
ATOM 1008 C CA . ASP A 1 125 ? -8.518 5.080 6.074 1.00 95.44 125 ASP A CA 1
ATOM 1009 C C . ASP A 1 125 ? -7.737 6.398 6.185 1.00 95.44 125 ASP A C 1
ATOM 1011 O O . ASP A 1 125 ? -8.335 7.472 6.216 1.00 95.44 125 ASP A O 1
ATOM 1015 N N . ALA A 1 126 ? -6.405 6.328 6.284 1.00 95.06 126 ALA A N 1
ATOM 1016 C CA . ALA A 1 126 ? -5.559 7.509 6.412 1.00 95.06 126 ALA A CA 1
ATOM 1017 C C . ALA A 1 126 ? -4.137 7.272 5.898 1.00 95.06 126 ALA A C 1
ATOM 1019 O O . ALA A 1 126 ? -3.611 6.158 5.956 1.00 95.06 126 ALA A O 1
ATOM 1020 N N . TRP A 1 127 ? -3.509 8.363 5.468 1.00 95.88 127 TRP A N 1
ATOM 1021 C CA . TRP A 1 127 ? -2.121 8.426 5.030 1.00 95.88 127 TRP A CA 1
ATOM 1022 C C . TRP A 1 127 ? -1.417 9.596 5.706 1.00 95.88 127 TRP A C 1
ATOM 1024 O O . TRP A 1 127 ? -2.019 10.649 5.914 1.00 95.88 127 TRP A O 1
ATOM 1034 N N . PHE A 1 128 ? -0.144 9.410 6.029 1.00 96.06 128 PHE A N 1
ATOM 1035 C CA . PHE A 1 128 ? 0.704 10.442 6.610 1.00 96.06 128 PHE A CA 1
ATOM 1036 C C . PHE A 1 128 ? 2.062 10.428 5.929 1.00 96.06 128 PHE A C 1
ATOM 1038 O O . PHE A 1 128 ? 2.619 9.353 5.695 1.00 96.06 128 PHE A O 1
ATOM 1045 N N . GLU A 1 129 ? 2.606 11.611 5.682 1.00 95.25 129 GLU A N 1
ATOM 1046 C CA . GLU A 1 129 ? 4.013 11.803 5.362 1.00 95.25 129 GLU A CA 1
ATOM 1047 C C . GLU A 1 129 ? 4.633 12.677 6.448 1.00 95.25 129 GLU A C 1
ATOM 1049 O O . GLU A 1 129 ? 4.115 13.735 6.794 1.00 95.25 129 GLU A O 1
ATOM 1054 N N . GLU A 1 130 ? 5.703 12.182 7.058 1.00 95.69 130 GLU A N 1
ATOM 1055 C CA . GLU A 1 130 ? 6.116 12.596 8.392 1.00 95.69 130 GLU A CA 1
ATOM 1056 C C . GLU A 1 130 ? 4.905 12.601 9.336 1.00 95.69 130 GLU A C 1
ATOM 1058 O O . GLU A 1 130 ? 4.186 11.599 9.416 1.00 95.69 130 GLU A O 1
ATOM 1063 N N . ASP A 1 131 ? 4.669 13.700 10.046 1.00 93.00 131 ASP A N 1
ATOM 1064 C CA . ASP A 1 131 ? 3.519 13.893 10.929 1.00 93.00 131 ASP A CA 1
ATOM 1065 C C . ASP A 1 131 ? 2.350 14.622 10.253 1.00 93.00 131 ASP A C 1
ATOM 1067 O O . ASP A 1 131 ? 1.317 14.851 10.883 1.00 93.00 131 ASP A O 1
ATOM 1071 N N . GLU A 1 132 ? 2.472 14.939 8.962 1.00 92.88 132 GLU A N 1
ATOM 1072 C CA . GLU A 1 132 ? 1.431 15.624 8.209 1.00 92.88 132 GLU A CA 1
ATOM 1073 C C . GLU A 1 132 ? 0.444 14.611 7.605 1.00 92.88 132 GLU A C 1
ATOM 1075 O O . GLU A 1 132 ? 0.848 13.710 6.861 1.00 92.88 132 GLU A O 1
ATOM 1080 N N . PRO A 1 133 ? -0.866 14.722 7.903 1.00 92.62 133 PRO A N 1
ATOM 1081 C CA . PRO A 1 133 ? -1.872 13.899 7.251 1.00 92.62 133 PRO A CA 1
ATOM 1082 C C . PRO A 1 133 ? -2.009 14.304 5.781 1.00 92.62 133 PRO A C 1
ATOM 1084 O O . PRO A 1 133 ? -2.200 15.477 5.455 1.00 92.62 133 PRO A O 1
ATOM 1087 N N . LEU A 1 134 ? -1.994 13.318 4.890 1.00 87.75 134 LEU A N 1
ATOM 1088 C CA . LEU A 1 134 ? -2.221 13.533 3.466 1.00 87.75 134 LEU A CA 1
ATOM 1089 C C . LEU A 1 134 ? -3.735 13.548 3.207 1.00 87.75 134 LEU A C 1
ATOM 1091 O O . LEU A 1 134 ? -4.394 12.508 3.194 1.00 87.75 134 LEU A O 1
ATOM 1095 N N . GLN A 1 135 ? -4.303 14.751 3.060 1.00 68.88 135 GLN A N 1
ATOM 1096 C CA . GLN A 1 135 ? -5.734 14.947 2.806 1.00 68.88 135 GLN A CA 1
ATOM 1097 C C . GLN A 1 135 ? -6.064 14.872 1.312 1.00 68.88 135 GLN A C 1
ATOM 1099 O O . GLN A 1 135 ? -5.599 15.686 0.507 1.00 68.88 135 GLN A O 1
ATOM 1104 N N . GLY A 1 136 ? -6.935 13.924 0.952 1.00 56.84 136 GLY A N 1
ATOM 1105 C CA . GLY A 1 136 ? -7.333 13.695 -0.435 1.00 56.84 136 GLY A CA 1
ATOM 1106 C C . GLY A 1 136 ? -6.157 13.279 -1.326 1.00 56.84 136 GLY A C 1
ATOM 1107 O O . GLY A 1 136 ? -5.004 13.246 -0.910 1.00 56.84 136 GLY A O 1
ATOM 1108 N N . GLN A 1 137 ? -6.443 12.955 -2.587 1.00 49.00 137 GLN A N 1
ATOM 1109 C CA . GLN A 1 137 ? -5.439 12.556 -3.585 1.00 49.00 137 GLN A CA 1
ATOM 1110 C C . GLN A 1 137 ? -4.608 13.739 -4.086 1.00 49.00 137 GLN A C 1
ATOM 1112 O O . GLN A 1 137 ? -4.277 13.812 -5.270 1.00 49.00 137 GLN A O 1
ATOM 1117 N N . SER A 1 138 ? -4.312 14.701 -3.215 1.00 39.97 138 SER A N 1
ATOM 1118 C CA . SER A 1 138 ? -3.536 15.891 -3.528 1.00 39.97 138 SER A CA 1
ATOM 1119 C C . SER A 1 138 ? -2.075 15.494 -3.696 1.00 39.97 138 SER A C 1
ATOM 1121 O O . SER A 1 138 ? -1.216 15.842 -2.902 1.00 39.97 138 SER A O 1
ATOM 1123 N N . ARG A 1 139 ? -1.837 14.756 -4.784 1.00 47.59 139 ARG A N 1
ATOM 1124 C CA . ARG A 1 139 ? -0.663 14.796 -5.620 1.00 47.59 139 ARG A CA 1
ATOM 1125 C C . ARG A 1 139 ? 0.623 14.627 -4.821 1.00 47.59 139 ARG A C 1
ATOM 1127 O O . ARG A 1 139 ? 1.270 15.610 -4.474 1.00 47.59 139 ARG A O 1
ATOM 1134 N N . VAL A 1 140 ? 1.111 13.387 -4.760 1.00 47.28 140 VAL A N 1
ATOM 1135 C CA . VAL A 1 140 ? 2.559 13.187 -4.886 1.00 47.28 140 VAL A CA 1
ATOM 1136 C C . VAL A 1 140 ? 2.945 13.632 -6.305 1.00 47.28 140 VAL A C 1
ATOM 1138 O O . VAL A 1 140 ? 3.147 12.840 -7.222 1.00 47.28 140 VAL A O 1
ATOM 1141 N N . LEU A 1 141 ? 2.918 14.946 -6.530 1.00 41.66 141 LEU A N 1
ATOM 1142 C CA . LEU A 1 141 ? 3.553 15.581 -7.660 1.00 41.66 141 LEU A CA 1
ATOM 1143 C C . LEU A 1 141 ? 5.032 15.494 -7.365 1.00 41.66 141 LEU A C 1
ATOM 1145 O O . LEU A 1 141 ? 5.561 16.222 -6.527 1.00 41.66 141 LEU A O 1
ATOM 1149 N N . VAL A 1 142 ? 5.695 14.604 -8.078 1.00 41.50 142 VAL A N 1
ATOM 1150 C CA . VAL A 1 142 ? 7.142 14.632 -8.181 1.00 41.50 142 VAL A CA 1
ATOM 1151 C C . VAL A 1 142 ? 7.474 15.969 -8.834 1.00 41.50 142 VAL A C 1
ATOM 1153 O O . VAL A 1 142 ? 7.330 16.134 -10.047 1.00 41.50 142 VAL A O 1
ATOM 1156 N N . SER A 1 143 ? 7.858 16.970 -8.038 1.00 35.88 143 SER A N 1
ATOM 1157 C CA . SER A 1 143 ? 8.538 18.125 -8.606 1.00 35.88 143 SER A CA 1
ATOM 1158 C C . SER A 1 143 ? 9.820 17.559 -9.202 1.00 35.88 143 SER A C 1
ATOM 1160 O O . SER A 1 143 ? 10.687 17.109 -8.451 1.00 35.88 143 SER A O 1
ATOM 1162 N N . GLN A 1 144 ? 9.934 17.527 -10.529 1.00 34.31 144 GLN A N 1
ATOM 1163 C CA . GLN A 1 144 ? 11.212 17.269 -11.177 1.00 34.31 144 GLN A CA 1
ATOM 1164 C C . GLN A 1 144 ? 12.164 18.392 -10.749 1.00 34.31 144 GLN A C 1
ATOM 1166 O O . GLN A 1 144 ? 12.215 19.447 -11.379 1.00 34.31 144 GLN A O 1
ATOM 1171 N N . ARG A 1 145 ? 12.881 18.227 -9.631 1.00 38.44 145 ARG A N 1
ATOM 1172 C CA . ARG A 1 145 ? 13.954 19.155 -9.283 1.00 38.44 145 ARG A CA 1
ATOM 1173 C C . ARG A 1 145 ? 15.099 18.886 -10.242 1.00 38.44 145 ARG A C 1
ATOM 1175 O O . ARG A 1 145 ? 15.854 17.927 -10.089 1.00 38.44 145 ARG A O 1
ATOM 1182 N N . GLN A 1 146 ? 15.203 19.769 -11.231 1.00 33.50 146 GLN A N 1
ATOM 1183 C CA . GLN A 1 146 ? 16.417 20.017 -11.991 1.00 33.50 146 GLN A CA 1
ATOM 1184 C C . GLN A 1 146 ? 17.624 20.014 -11.049 1.00 33.50 146 GLN A C 1
ATOM 1186 O O . GLN A 1 146 ? 17.700 20.778 -10.085 1.00 33.50 146 GLN A O 1
ATOM 1191 N N . ARG A 1 147 ? 18.595 19.155 -11.360 1.00 38.06 147 ARG A N 1
ATOM 1192 C CA . ARG A 1 147 ? 19.965 19.316 -10.888 1.00 38.06 147 ARG A CA 1
ATOM 1193 C C . ARG A 1 147 ? 20.508 20.615 -11.475 1.00 38.06 147 ARG A C 1
ATOM 1195 O O . ARG A 1 147 ? 20.787 20.640 -12.667 1.00 38.06 147 ARG A O 1
ATOM 1202 N N . GLN A 1 148 ? 20.689 21.646 -10.654 1.00 32.44 148 GLN A N 1
ATOM 1203 C CA . GLN A 1 148 ? 21.764 22.635 -10.788 1.00 32.44 148 GLN A CA 1
ATOM 1204 C C . GLN A 1 148 ? 21.783 23.575 -9.573 1.00 32.44 148 GLN A C 1
ATOM 1206 O O . GLN A 1 148 ? 20.776 24.187 -9.246 1.00 32.44 148 GLN A O 1
ATOM 1211 N N . GLY A 1 149 ? 22.959 23.711 -8.955 1.00 28.34 149 GLY A N 1
ATOM 1212 C CA . GLY A 1 149 ? 23.352 24.922 -8.232 1.00 28.34 149 GLY A CA 1
ATOM 1213 C C . GLY A 1 149 ? 22.909 25.045 -6.774 1.00 28.34 149 GLY A C 1
ATOM 1214 O O . GLY A 1 149 ? 21.741 25.205 -6.449 1.00 28.34 149 GLY A O 1
ATOM 1215 N N . VAL A 1 150 ? 23.898 25.059 -5.886 1.00 38.84 150 VAL A N 1
ATOM 1216 C CA . VAL A 1 150 ? 23.793 25.537 -4.505 1.00 38.84 150 VAL A CA 1
ATOM 1217 C C . VAL A 1 150 ? 23.443 27.032 -4.495 1.00 38.84 150 VAL A C 1
ATOM 1219 O O . VAL A 1 150 ? 24.249 27.832 -4.958 1.00 38.84 150 VAL A O 1
ATOM 1222 N N . GLN A 1 151 ? 22.301 27.413 -3.912 1.00 29.16 151 GLN A N 1
ATOM 1223 C CA . GLN A 1 151 ? 22.149 28.607 -3.060 1.00 29.16 151 GLN A CA 1
ATOM 1224 C C . GLN A 1 151 ? 20.769 28.615 -2.387 1.00 29.16 151 GLN A C 1
ATOM 1226 O O . GLN A 1 151 ? 19.746 28.343 -3.012 1.00 29.16 151 GLN A O 1
ATOM 1231 N N . GLY A 1 152 ? 20.753 28.850 -1.073 1.00 41.38 152 GLY A N 1
ATOM 1232 C CA . GLY A 1 152 ? 19.543 28.802 -0.260 1.00 41.38 152 GLY A CA 1
ATOM 1233 C C . GLY A 1 152 ? 18.562 29.911 -0.625 1.00 41.38 152 GLY A C 1
ATOM 1234 O O . GLY A 1 152 ? 18.926 31.082 -0.616 1.00 41.38 152 GLY A O 1
ATOM 1235 N N . HIS A 1 153 ? 17.303 29.546 -0.864 1.00 29.75 153 HIS A N 1
ATOM 1236 C CA . HIS A 1 153 ? 16.213 30.506 -0.984 1.00 29.75 153 HIS A CA 1
ATOM 1237 C C . HIS A 1 153 ? 14.978 30.039 -0.210 1.00 29.75 153 HIS A C 1
ATOM 1239 O O . H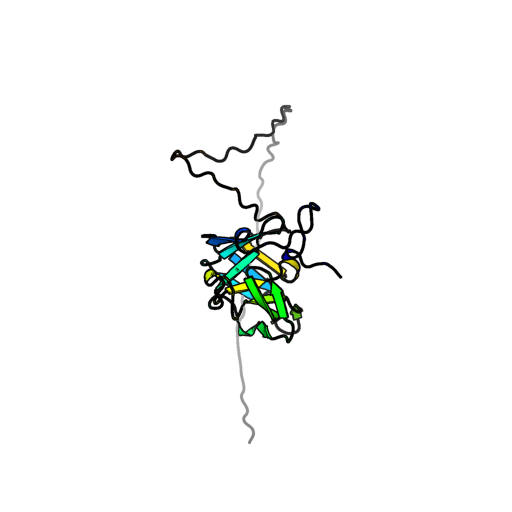IS A 1 153 ? 14.459 28.938 -0.393 1.00 29.75 153 HIS A O 1
ATOM 1245 N N . ARG A 1 154 ? 14.552 30.921 0.699 1.00 35.28 154 ARG A N 1
ATOM 1246 C CA . ARG A 1 154 ? 13.305 30.901 1.467 1.00 35.28 154 ARG A CA 1
ATOM 1247 C C . ARG A 1 154 ? 12.114 30.747 0.510 1.00 35.28 154 ARG A C 1
ATOM 1249 O O . ARG A 1 154 ? 12.017 31.493 -0.460 1.00 35.28 154 ARG A O 1
ATOM 1256 N N . LEU A 1 155 ? 11.211 29.811 0.810 1.00 34.69 155 LEU A N 1
ATOM 1257 C CA . LEU A 1 155 ? 9.921 29.643 0.132 1.00 34.69 155 LEU A CA 1
ATOM 1258 C C . LEU A 1 155 ? 9.081 30.917 0.328 1.00 34.69 155 LEU A C 1
ATOM 1260 O O . LEU A 1 155 ? 8.487 31.119 1.384 1.00 34.69 155 LEU A O 1
ATOM 1264 N N . GLY A 1 156 ? 9.089 31.805 -0.665 1.00 27.92 156 GLY A N 1
ATOM 1265 C CA . GLY A 1 156 ? 8.168 32.932 -0.752 1.00 27.92 156 GLY A CA 1
ATOM 1266 C C . GLY A 1 156 ? 6.875 32.477 -1.416 1.00 27.92 156 GLY A C 1
ATOM 1267 O O . GLY A 1 156 ? 6.873 32.137 -2.596 1.00 27.92 156 GLY A O 1
ATOM 1268 N N . LEU A 1 157 ? 5.784 32.459 -0.655 1.00 39.28 157 LEU A N 1
ATOM 1269 C CA . LEU A 1 157 ? 4.432 32.477 -1.211 1.00 39.28 157 LEU A CA 1
ATOM 1270 C C . LEU A 1 157 ? 4.153 33.895 -1.749 1.00 39.28 157 LEU A C 1
ATOM 1272 O O . LEU A 1 157 ? 4.618 34.858 -1.133 1.00 39.28 157 LEU A O 1
ATOM 1276 N N . PRO A 1 158 ? 3.398 34.069 -2.848 1.00 30.86 158 PRO A N 1
ATOM 1277 C CA . PRO A 1 158 ? 2.895 35.385 -3.218 1.00 30.86 158 PRO A CA 1
ATOM 1278 C C . PRO A 1 158 ? 1.938 35.879 -2.126 1.00 30.86 158 PRO A C 1
ATOM 1280 O O . PRO A 1 158 ? 0.933 35.238 -1.816 1.00 30.86 158 PRO A O 1
ATOM 1283 N N . SER A 1 159 ? 2.286 37.012 -1.520 1.00 32.66 159 SER A N 1
ATOM 1284 C CA . SER A 1 159 ? 1.430 37.758 -0.605 1.00 32.66 159 SER A CA 1
ATOM 1285 C C . SER A 1 159 ? 0.180 38.226 -1.344 1.00 32.66 159 SER A C 1
ATOM 1287 O O . SER A 1 159 ? 0.281 38.969 -2.321 1.00 32.66 159 SER A O 1
ATOM 1289 N N . ALA A 1 160 ? -0.990 37.816 -0.860 1.00 32.78 160 ALA A N 1
ATOM 1290 C CA . ALA A 1 160 ? -2.229 38.512 -1.157 1.00 32.78 160 ALA A CA 1
ATOM 1291 C C . ALA A 1 160 ? -2.203 39.853 -0.412 1.00 32.78 160 ALA A C 1
ATOM 1293 O O . ALA A 1 160 ? -2.111 39.884 0.815 1.00 32.78 160 ALA A O 1
ATOM 1294 N N . ASP A 1 161 ? -2.240 40.937 -1.173 1.00 34.34 161 ASP A N 1
ATOM 1295 C CA . ASP A 1 161 ? -2.574 42.268 -0.686 1.00 34.34 161 ASP A CA 1
ATOM 1296 C C . ASP A 1 161 ? -4.094 42.343 -0.474 1.00 34.34 161 ASP A C 1
ATOM 1298 O O . ASP A 1 161 ? -4.858 41.934 -1.357 1.00 34.34 161 ASP A O 1
ATOM 1302 N N . PRO A 1 162 ? -4.554 42.838 0.681 1.00 34.94 162 PRO A N 1
ATOM 1303 C CA . PRO A 1 162 ? -5.728 43.688 0.661 1.00 34.94 162 PRO A CA 1
ATOM 1304 C C . PRO A 1 162 ? -5.479 44.949 1.493 1.00 34.94 162 PRO A C 1
ATOM 1306 O O . PRO A 1 162 ? -5.624 44.954 2.716 1.00 34.94 162 PRO A O 1
ATOM 1309 N N . GLY A 1 163 ? -5.172 46.058 0.826 1.00 32.84 163 GLY A N 1
ATOM 1310 C CA . GLY A 1 163 ? -5.476 47.373 1.374 1.00 32.84 163 GLY A CA 1
ATOM 1311 C C . GLY A 1 163 ? -6.994 47.556 1.457 1.00 32.84 163 GLY A C 1
ATOM 1312 O O . GLY A 1 163 ? -7.675 47.376 0.455 1.00 32.84 163 GLY A O 1
ATOM 1313 N N . VAL A 1 164 ? -7.525 47.859 2.644 1.00 31.58 164 VAL A N 1
ATOM 1314 C CA . VAL A 1 164 ? -8.132 49.157 3.010 1.00 31.58 164 VAL A CA 1
ATOM 1315 C C . VAL A 1 164 ? -8.363 49.175 4.530 1.00 31.58 164 VAL A C 1
ATOM 1317 O O . VAL A 1 164 ? -8.873 48.226 5.120 1.00 31.58 164 VAL A O 1
ATOM 1320 N N . SER A 1 165 ? -7.942 50.281 5.136 1.00 33.38 165 SER A N 1
ATOM 1321 C CA . SER A 1 165 ? -8.034 50.667 6.543 1.00 33.38 165 SER A CA 1
ATOM 1322 C C . SER A 1 165 ? -9.467 50.955 7.001 1.00 33.38 165 SER A C 1
ATOM 1324 O O . SER A 1 165 ? -10.184 51.658 6.300 1.00 33.38 165 SER A O 1
ATOM 1326 N N . GLU A 1 166 ? -9.819 50.573 8.230 1.00 32.56 166 GLU A N 1
ATOM 1327 C CA . GLU A 1 166 ? -10.751 51.356 9.052 1.00 32.56 166 GLU A CA 1
ATOM 1328 C C . GLU A 1 166 ? -10.363 51.253 10.533 1.00 32.56 166 GLU A C 1
ATOM 1330 O O . GLU A 1 166 ? -10.202 50.168 11.096 1.00 32.56 166 GLU A O 1
ATOM 1335 N N . ASP A 1 167 ? -10.181 52.428 11.129 1.00 34.94 167 ASP A N 1
ATOM 1336 C CA . ASP A 1 167 ? -10.031 52.677 12.554 1.00 34.94 167 ASP A CA 1
ATOM 1337 C C . ASP A 1 167 ? -11.132 51.997 13.373 1.00 34.94 167 ASP A C 1
ATOM 1339 O O . ASP A 1 167 ? -12.320 52.170 13.093 1.00 34.94 167 ASP A O 1
ATOM 1343 N N . ARG A 1 168 ? -10.748 51.333 14.469 1.00 32.22 168 ARG A N 1
ATOM 1344 C CA . ARG A 1 168 ? -11.527 51.339 15.716 1.00 32.22 168 ARG A CA 1
ATOM 1345 C C . ARG A 1 168 ? -10.687 50.838 16.888 1.00 32.22 168 ARG A C 1
ATOM 1347 O O . ARG A 1 168 ? -10.228 49.700 16.914 1.00 32.22 168 ARG A O 1
ATOM 1354 N N . GLU A 1 169 ? -10.511 51.726 17.860 1.00 33.66 169 GLU A N 1
ATOM 1355 C CA . GLU A 1 169 ? -9.941 51.454 19.178 1.00 33.66 169 GLU A CA 1
ATOM 1356 C C . GLU A 1 169 ? -10.626 50.264 19.883 1.00 33.66 169 GLU A C 1
ATOM 1358 O O . GLU A 1 169 ? -11.844 50.089 19.763 1.00 33.66 169 GLU A O 1
ATOM 1363 N N . PRO A 1 170 ? -9.896 49.474 20.693 1.00 36.25 170 PRO A N 1
ATOM 1364 C CA . PRO A 1 170 ? -10.515 48.512 21.594 1.00 36.25 170 PRO A CA 1
ATOM 1365 C C . PRO A 1 170 ? -11.058 49.225 22.849 1.00 36.25 170 PRO A C 1
ATOM 1367 O O . PRO A 1 170 ? -10.318 49.974 23.492 1.00 36.25 170 PRO A O 1
ATOM 1370 N N . PRO A 1 171 ? -12.310 48.978 23.281 1.00 37.03 171 PRO A N 1
ATOM 1371 C CA . PRO A 1 171 ? -12.777 49.514 24.546 1.00 37.03 171 PRO A CA 1
ATOM 1372 C C . PRO A 1 171 ? -12.109 48.792 25.721 1.00 37.03 171 PRO A C 1
ATOM 1374 O O . PRO A 1 171 ? -12.233 47.582 25.918 1.00 37.03 171 PRO A O 1
ATOM 1377 N N . VAL A 1 172 ? -11.437 49.592 26.543 1.00 39.31 172 VAL A N 1
ATOM 1378 C CA . VAL A 1 172 ? -11.108 49.296 27.936 1.00 39.31 172 VAL A CA 1
ATOM 1379 C C . VAL A 1 172 ? -12.410 49.136 28.722 1.00 39.31 172 VAL A C 1
ATOM 1381 O O . VAL A 1 172 ? -13.171 50.092 28.838 1.00 39.31 172 VAL A O 1
ATOM 1384 N N . LEU A 1 173 ? -12.636 47.978 29.350 1.00 38.19 173 LEU A N 1
ATOM 1385 C CA . LEU A 1 173 ? -13.558 47.869 30.485 1.00 38.19 173 LEU A CA 1
ATOM 1386 C C . LEU A 1 173 ? -12.933 47.083 31.645 1.00 38.19 173 LEU A C 1
ATOM 1388 O O . LEU A 1 173 ? -12.858 45.860 31.672 1.00 38.19 173 LEU A O 1
ATOM 1392 N N . LEU A 1 174 ? -12.444 47.897 32.579 1.00 37.97 174 LEU A N 1
ATOM 1393 C CA . LEU A 1 174 ? -12.398 47.773 34.034 1.00 37.97 174 LEU A CA 1
ATOM 1394 C C . LEU A 1 174 ? -12.694 46.426 34.722 1.00 37.97 174 LEU A C 1
ATOM 1396 O O . LEU A 1 174 ? -13.769 45.838 34.643 1.00 37.97 174 LEU A O 1
ATOM 1400 N N . ARG A 1 175 ? -11.753 46.106 35.617 1.00 37.53 175 ARG A N 1
ATOM 1401 C CA . ARG A 1 175 ? -11.899 45.268 36.813 1.00 37.53 175 ARG A CA 1
ATOM 1402 C C . ARG A 1 175 ? -13.029 45.715 37.757 1.00 37.53 175 ARG A C 1
ATOM 1404 O O . ARG A 1 175 ? -13.168 46.905 38.020 1.00 37.53 175 ARG A O 1
ATOM 1411 N N . ARG A 1 176 ? -13.629 44.735 38.449 1.00 37.31 176 ARG A N 1
ATOM 1412 C CA . ARG A 1 176 ? -13.915 44.705 39.911 1.00 37.31 176 ARG A CA 1
ATOM 1413 C C . ARG A 1 176 ? -14.319 43.267 40.290 1.00 37.31 176 ARG A C 1
ATOM 1415 O O . ARG A 1 176 ? -15.213 42.714 39.673 1.00 37.31 176 ARG A O 1
ATOM 1422 N N . GLU A 1 177 ? -13.493 42.498 41.002 1.00 35.31 177 GLU A N 1
ATOM 1423 C CA . GLU A 1 177 ? -13.402 42.342 42.474 1.00 35.31 177 GLU A CA 1
ATOM 1424 C C . GLU A 1 177 ? -14.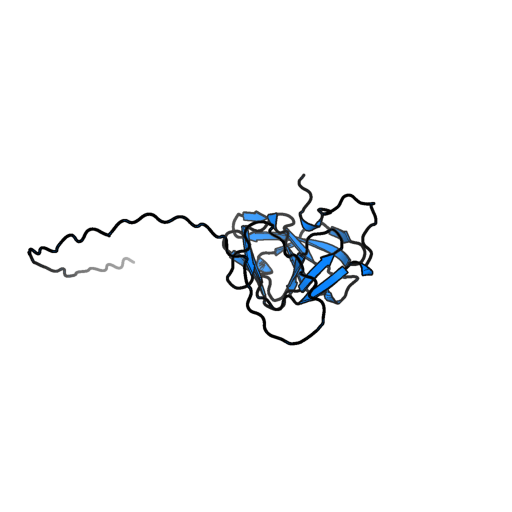682 41.904 43.218 1.00 35.31 177 GLU A C 1
ATOM 1426 O O . GLU A 1 177 ? -15.694 42.592 43.177 1.00 35.31 177 GLU A O 1
ATOM 1431 N N . GLY A 1 178 ? -14.558 40.825 44.016 1.00 33.78 178 GLY A N 1
ATOM 1432 C CA . GLY A 1 178 ? -15.470 40.453 45.117 1.00 33.78 178 GLY A CA 1
ATOM 1433 C C . GLY A 1 178 ? -15.825 38.957 45.157 1.00 33.78 178 GLY A C 1
ATOM 1434 O O . GLY A 1 178 ? -16.719 38.548 44.439 1.00 33.78 178 GLY A O 1
ATOM 1435 N N . ARG A 1 179 ? -15.048 38.081 45.830 1.00 40.88 179 ARG A N 1
ATOM 1436 C CA . ARG A 1 179 ? -15.235 37.580 47.230 1.00 40.88 179 ARG A CA 1
ATOM 1437 C C . ARG A 1 179 ? -16.473 36.670 47.389 1.00 40.88 179 ARG A C 1
ATOM 1439 O O . ARG A 1 179 ? -17.524 37.014 46.894 1.00 40.88 179 ARG A O 1
ATOM 1446 N N . ARG A 1 180 ? -16.530 35.584 48.168 1.00 40.19 180 ARG A N 1
ATOM 1447 C CA . ARG A 1 180 ? -15.642 34.691 48.948 1.00 40.19 180 ARG A CA 1
ATOM 1448 C C . ARG A 1 180 ? -16.599 33.631 49.546 1.00 40.19 180 ARG A C 1
ATOM 1450 O O . ARG A 1 180 ? -17.721 33.980 49.888 1.00 40.19 180 ARG A O 1
ATOM 1457 N N . GLY A 1 181 ? -16.113 32.415 49.800 1.00 35.62 181 GLY A N 1
ATOM 1458 C CA . GLY A 1 181 ? -16.728 31.412 50.697 1.00 35.62 181 GLY A CA 1
ATOM 1459 C C . GLY A 1 181 ? -16.399 29.992 50.219 1.00 35.62 181 GLY A C 1
ATOM 1460 O O . GLY A 1 181 ? -17.007 29.531 49.269 1.00 35.62 181 GLY A O 1
ATOM 1461 N N . LEU A 1 182 ? -15.289 29.339 50.610 1.00 42.34 182 LEU A N 1
ATOM 1462 C CA . LEU A 1 182 ? -15.042 28.599 51.873 1.00 42.34 182 LEU A CA 1
ATOM 1463 C C . LEU A 1 182 ? -16.268 27.767 52.325 1.00 42.34 182 LEU A C 1
ATOM 1465 O O . LEU A 1 182 ? -17.327 28.341 52.492 1.00 42.34 182 LEU A O 1
ATOM 1469 N N . ARG A 1 183 ? -16.213 26.464 52.650 1.00 42.44 183 ARG A N 1
ATOM 1470 C CA . ARG A 1 183 ? -15.117 25.557 53.057 1.00 42.44 183 ARG A CA 1
ATOM 1471 C C . ARG A 1 183 ? -15.635 24.093 53.073 1.00 42.44 183 ARG A C 1
ATOM 1473 O O . ARG A 1 183 ? -16.742 23.887 53.534 1.00 42.44 183 ARG A O 1
ATOM 1480 N N . ARG A 1 184 ? -14.755 23.132 52.715 1.00 43.66 184 ARG A N 1
ATOM 1481 C CA . ARG A 1 184 ? -14.381 21.850 53.400 1.00 43.66 184 ARG A CA 1
ATOM 1482 C C . ARG A 1 184 ? -15.510 20.906 53.912 1.00 43.66 184 ARG A C 1
ATOM 1484 O O . ARG A 1 184 ? -16.375 21.354 54.636 1.00 43.66 184 ARG A O 1
ATOM 1491 N N . ARG A 1 185 ? -15.451 19.563 53.787 1.00 41.59 185 ARG A N 1
ATOM 1492 C CA . ARG A 1 185 ? -14.394 18.634 54.280 1.00 41.59 185 ARG A CA 1
ATOM 1493 C C . ARG A 1 185 ? -14.768 17.145 53.995 1.00 41.59 185 ARG A C 1
ATOM 1495 O O . A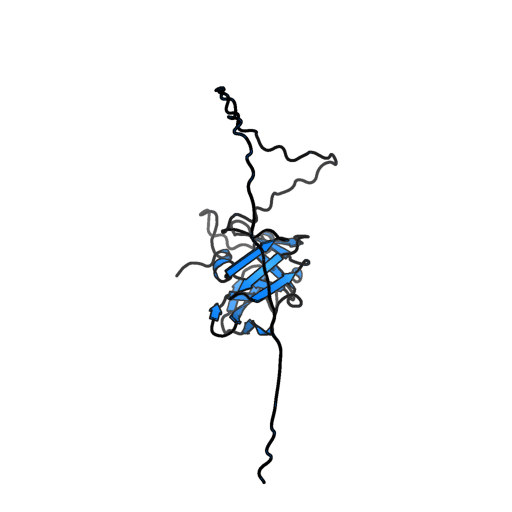RG A 1 185 ? -15.917 16.790 54.185 1.00 41.59 185 ARG A O 1
ATOM 1502 N N . ARG A 1 186 ? -13.736 16.320 53.722 1.00 36.62 186 ARG A N 1
ATOM 1503 C CA . ARG A 1 186 ? -13.435 14.926 54.183 1.00 36.62 186 ARG A CA 1
ATOM 1504 C C . ARG A 1 186 ? -14.363 13.709 53.914 1.00 36.62 186 ARG A C 1
ATOM 1506 O O . ARG A 1 186 ? -15.481 13.655 54.398 1.00 36.62 186 ARG A O 1
ATOM 1513 N N . ALA A 1 187 ? -13.743 12.650 53.365 1.00 43.53 187 ALA A N 1
ATOM 1514 C CA . ALA A 1 187 ? -13.955 11.219 53.690 1.00 43.53 187 ALA A CA 1
ATOM 1515 C C . ALA A 1 187 ? -13.108 10.809 54.934 1.00 43.53 187 ALA A C 1
ATOM 1517 O O . ALA A 1 187 ? -12.215 11.599 55.290 1.00 43.53 187 ALA A O 1
ATOM 1518 N N . PRO A 1 188 ? -13.345 9.656 55.624 1.00 51.84 188 PRO A N 1
ATOM 1519 C CA . PRO A 1 188 ? -12.777 8.348 55.195 1.00 51.84 188 PRO A CA 1
ATOM 1520 C C . PRO A 1 188 ? -13.511 7.022 55.621 1.00 51.84 188 PRO A C 1
ATOM 1522 O O . PRO A 1 188 ? -14.295 7.009 56.558 1.00 51.84 188 PRO A O 1
ATOM 1525 N N . ALA A 1 189 ? -13.157 5.924 54.922 1.00 38.66 189 ALA A N 1
ATOM 1526 C CA . ALA A 1 189 ? -12.790 4.531 55.320 1.00 38.66 189 ALA A CA 1
ATOM 1527 C C . ALA A 1 189 ? -13.634 3.551 56.213 1.00 38.66 189 ALA A C 1
ATOM 1529 O O . ALA A 1 189 ? -13.828 3.795 57.397 1.00 38.66 189 ALA A O 1
ATOM 1530 N N . ALA A 1 190 ? -13.838 2.334 55.647 1.00 39.97 190 ALA A N 1
ATOM 1531 C CA . ALA A 1 190 ? -13.429 0.969 56.106 1.00 39.97 190 ALA A CA 1
ATOM 1532 C C . ALA A 1 190 ? -14.380 -0.043 56.824 1.00 39.97 190 ALA A C 1
ATOM 1534 O O . ALA A 1 190 ? -15.259 0.331 57.591 1.00 39.97 190 ALA A O 1
ATOM 1535 N N . ALA A 1 191 ? -14.023 -1.336 56.598 1.00 40.53 191 ALA A N 1
ATOM 1536 C CA . ALA A 1 191 ? -14.452 -2.660 57.130 1.00 40.53 191 ALA A CA 1
ATOM 1537 C C . ALA A 1 191 ? -15.497 -3.420 56.267 1.00 40.53 191 ALA A C 1
ATOM 1539 O O . ALA A 1 191 ? -16.523 -2.850 55.933 1.00 40.53 191 ALA A O 1
ATOM 1540 N N . GLY A 1 192 ? -15.354 -4.677 55.811 1.00 34.56 192 GLY A N 1
ATOM 1541 C CA . GLY A 1 192 ? -14.466 -5.809 56.123 1.00 34.56 192 GLY A CA 1
ATOM 1542 C C . GLY A 1 192 ? -15.317 -7.028 56.534 1.00 34.56 192 GLY A C 1
ATOM 1543 O O . GLY A 1 192 ? -16.087 -6.873 57.468 1.00 34.56 192 GLY A O 1
ATOM 1544 N N . ILE A 1 193 ? -15.211 -8.183 55.848 1.00 39.94 193 ILE A N 1
ATOM 1545 C CA . ILE A 1 193 ? -15.344 -9.582 56.351 1.00 39.94 193 ILE A CA 1
ATOM 1546 C C . ILE A 1 193 ? -15.174 -10.566 55.172 1.00 39.94 193 ILE A C 1
ATOM 1548 O O . ILE A 1 193 ? -15.776 -10.405 54.113 1.00 39.94 193 ILE A O 1
ATOM 1552 N N . ALA A 1 194 ? -14.344 -11.586 55.392 1.00 40.66 194 ALA A N 1
ATOM 1553 C CA . ALA A 1 194 ? -14.169 -12.774 54.563 1.00 40.66 194 ALA A CA 1
ATOM 1554 C C . ALA A 1 194 ? -15.103 -13.907 55.030 1.00 40.66 194 ALA A C 1
ATOM 1556 O O . ALA A 1 194 ? -15.345 -14.028 56.229 1.00 40.66 194 ALA A O 1
ATOM 1557 N N . LEU A 1 195 ? -15.535 -14.793 54.124 1.00 43.81 195 LEU A N 1
ATOM 1558 C CA . LEU A 1 195 ? -15.912 -16.163 54.488 1.00 43.81 195 LEU A CA 1
ATOM 1559 C C . LEU A 1 195 ? -15.576 -17.141 53.350 1.00 43.81 195 LEU A C 1
ATOM 1561 O O . LEU A 1 195 ? -16.046 -16.999 52.225 1.00 43.81 195 LEU A O 1
ATOM 1565 N N . VAL A 1 196 ? -14.737 -18.118 53.694 1.00 37.19 196 VAL A N 1
ATOM 1566 C CA . VAL A 1 196 ? -14.458 -19.366 52.975 1.00 37.19 196 VAL A CA 1
ATOM 1567 C C . VAL A 1 196 ? -15.634 -20.318 53.189 1.00 37.19 196 VAL A C 1
ATOM 1569 O O . VAL A 1 196 ? -16.087 -20.457 54.323 1.00 37.19 196 VAL A O 1
ATOM 1572 N N . ILE A 1 197 ? -16.087 -21.014 52.144 1.00 50.84 197 ILE A N 1
ATOM 1573 C CA . ILE A 1 197 ? -16.929 -22.207 52.289 1.00 50.84 197 ILE A CA 1
ATOM 1574 C C . ILE A 1 197 ? -16.379 -23.296 51.356 1.00 50.84 197 ILE A C 1
ATOM 1576 O O . ILE A 1 197 ? -16.360 -23.093 50.146 1.00 50.84 197 ILE A O 1
ATOM 1580 N N . SER A 1 198 ? -15.932 -24.377 52.010 1.00 58.25 198 SER A N 1
ATOM 1581 C CA . SER A 1 198 ? -15.684 -25.776 51.601 1.00 58.25 198 SER A CA 1
ATOM 1582 C C . SER A 1 198 ? -14.915 -26.106 50.324 1.00 58.25 198 SER A C 1
ATOM 1584 O O . SER A 1 198 ? -15.434 -25.879 49.214 1.00 58.25 198 SER A O 1
#